Protein AF-A0A967CM16-F1 (afdb_monomer)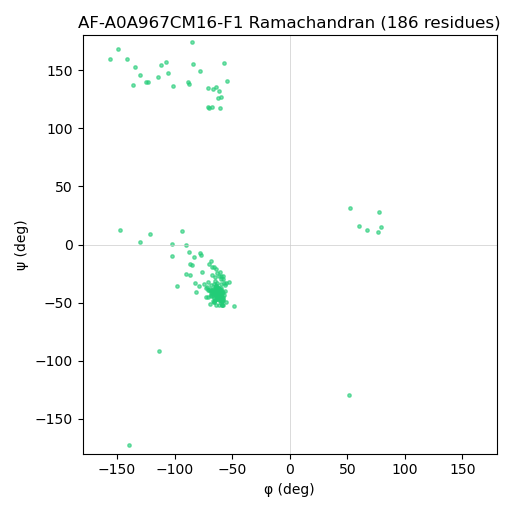

pLDDT: mean 92.47, std 8.54, range [48.47, 98.31]

Radius of gyration: 24.83 Å; Cα contacts (8 Å, |Δi|>4): 169; chains: 1; bounding box: 59×32×73 Å

Sequence (188 aa):
MTKLWDKGIELNHLILNYTSAEDSQLDKRLIPYDLKGSDAHAKMLHSQGYLNDDEIDQIVKALNELEVSFQEGHWNISADEEDCHSAIENALTRKLDQLGGKIHLGRSRNDQLLCALRLYLLDVCNQISQAIDDLIKSLDQINSNFGQIAIPGYTHLQQAMPSSVQLWAQGFISELDQNKHRVAQLRE

Secondary structure (DSSP, 8-state):
---TT--SPPPPHHHHHHHHTTHHHHGGGTHHHHHHHHHHHHHHHHHTTSS-HHHHHHHHHHHHHHHHHHHTTS----TTSSSHHHHHHHHHHHHHTHHHHGGGTT--HHHHHHHHHHHHHHHHHHHHHHHHHHHHHHHHHHHHHHTT-EEEEEETTEEEEEEEHHHHHHHHHHHHHHHHHHHHHTT-

Solvent-accessible surface area (backbone atoms only — not comparable to full-atom values): 10550 Å² total; per-residue (Å²): 128,80,57,99,80,60,84,84,68,92,73,59,66,6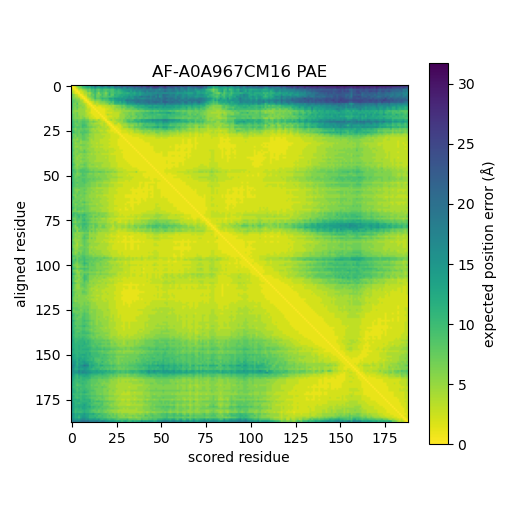9,57,48,50,73,74,44,65,58,36,30,69,62,30,57,76,36,40,72,32,40,51,53,51,46,48,55,50,43,55,49,38,35,76,72,66,77,32,56,75,69,55,41,54,52,51,48,51,51,51,54,54,49,50,53,32,39,77,73,63,78,42,76,68,46,89,86,35,68,38,4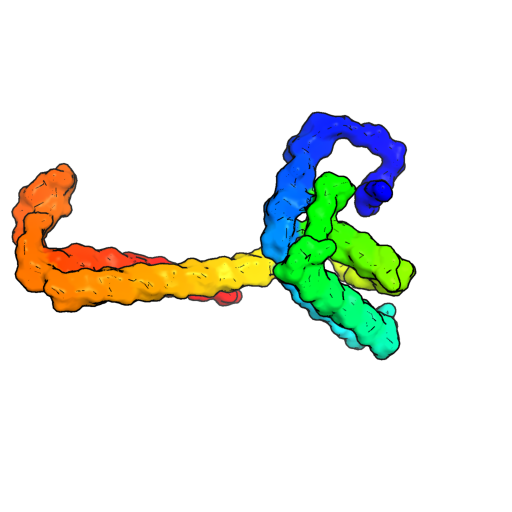4,67,58,36,52,43,49,56,36,24,77,72,49,46,76,64,24,56,55,70,53,65,99,58,54,71,69,60,49,51,53,51,14,51,49,54,45,49,50,51,51,42,50,54,51,44,51,52,48,52,56,50,40,54,51,39,51,49,50,28,73,77,42,25,88,45,74,38,79,29,70,54,97,89,36,82,70,48,86,41,28,42,31,60,56,37,51,53,53,40,57,53,48,53,53,49,43,55,53,47,56,60,75,66,113

Structure (mmCIF, N/CA/C/O backbone):
data_AF-A0A967CM16-F1
#
_entry.id   AF-A0A967CM16-F1
#
loop_
_atom_site.group_PDB
_atom_site.id
_atom_site.type_symbol
_atom_site.label_atom_id
_atom_site.label_alt_id
_atom_site.label_comp_id
_atom_site.label_asym_id
_atom_site.label_entity_id
_atom_site.label_seq_id
_atom_site.pdbx_PDB_ins_code
_atom_site.Cartn_x
_atom_site.Cartn_y
_atom_site.Cartn_z
_atom_site.occupancy
_atom_site.B_iso_or_equiv
_atom_site.auth_seq_id
_atom_site.auth_comp_id
_atom_site.auth_asym_id
_atom_site.auth_atom_id
_atom_site.pdbx_PDB_model_num
ATOM 1 N N . MET A 1 1 ? 1.995 8.767 26.274 1.00 48.47 1 MET A N 1
ATOM 2 C CA . MET A 1 1 ? 1.030 7.690 26.584 1.00 48.47 1 MET A CA 1
ATOM 3 C C . MET A 1 1 ? 1.760 6.373 26.430 1.00 48.47 1 MET A C 1
ATOM 5 O O . MET A 1 1 ? 2.661 6.300 25.607 1.00 48.47 1 MET A O 1
ATOM 9 N N . THR A 1 2 ? 1.441 5.401 27.273 1.00 54.75 2 THR A N 1
ATOM 10 C CA . THR A 1 2 ? 2.073 4.078 27.327 1.00 54.75 2 THR A CA 1
ATOM 11 C C . THR A 1 2 ? 1.805 3.309 26.031 1.00 54.75 2 THR A C 1
ATOM 13 O O . THR A 1 2 ? 0.676 3.319 25.542 1.00 54.75 2 THR A O 1
ATOM 16 N N . LYS A 1 3 ? 2.835 2.663 25.465 1.00 65.00 3 LYS A N 1
ATOM 17 C CA . LYS A 1 3 ? 2.673 1.732 24.333 1.00 65.00 3 LYS A CA 1
ATOM 18 C C . LYS A 1 3 ? 1.697 0.615 24.722 1.00 65.00 3 LYS A C 1
ATOM 20 O O . LYS A 1 3 ? 1.558 0.316 25.908 1.00 65.00 3 LYS A O 1
ATOM 25 N N . LEU A 1 4 ? 1.043 -0.025 23.751 1.00 61.22 4 LEU A N 1
ATOM 26 C CA . LEU A 1 4 ? -0.039 -0.993 24.012 1.00 61.22 4 LEU A CA 1
ATOM 27 C C . LEU A 1 4 ? 0.408 -2.179 24.895 1.00 61.22 4 LEU A C 1
ATOM 29 O O . LEU A 1 4 ? -0.388 -2.761 25.628 1.00 61.22 4 LEU A O 1
ATOM 33 N N . TRP A 1 5 ? 1.699 -2.515 24.851 1.00 65.69 5 TRP A N 1
ATOM 34 C CA . TRP A 1 5 ? 2.342 -3.572 25.637 1.00 65.69 5 TRP A CA 1
ATOM 35 C C . TRP A 1 5 ? 3.148 -3.065 26.837 1.00 65.69 5 TRP A C 1
ATOM 37 O O . TRP A 1 5 ? 3.764 -3.877 27.534 1.00 65.69 5 TRP A O 1
ATOM 47 N N . ASP A 1 6 ? 3.197 -1.754 27.074 1.00 68.69 6 ASP A N 1
ATOM 48 C CA . ASP A 1 6 ? 4.019 -1.185 28.134 1.00 68.69 6 ASP A CA 1
ATOM 49 C C . ASP A 1 6 ? 3.482 -1.603 29.509 1.00 68.69 6 ASP A C 1
ATOM 51 O O . ASP A 1 6 ? 2.353 -1.299 29.898 1.00 68.69 6 ASP A O 1
ATOM 55 N N . LYS A 1 7 ? 4.320 -2.330 30.252 1.00 73.62 7 LYS A N 1
ATOM 56 C CA . LYS A 1 7 ? 4.023 -2.837 31.597 1.00 73.62 7 LYS A CA 1
ATOM 57 C C . LYS A 1 7 ? 4.519 -1.901 32.705 1.00 73.62 7 LYS A C 1
ATOM 59 O O . LYS A 1 7 ? 4.552 -2.313 33.862 1.00 73.62 7 LYS A O 1
ATOM 64 N N . GLY A 1 8 ? 4.922 -0.673 32.369 1.00 74.69 8 GLY A N 1
ATOM 65 C CA . GLY A 1 8 ? 5.442 0.315 33.316 1.00 74.69 8 GLY A CA 1
ATOM 66 C C . GLY A 1 8 ? 6.892 0.060 33.728 1.00 74.69 8 GLY A C 1
ATOM 67 O O . GLY A 1 8 ? 7.280 0.395 34.845 1.00 74.69 8 GLY A O 1
ATOM 68 N N . ILE A 1 9 ? 7.682 -0.571 32.855 1.00 78.75 9 ILE A N 1
ATOM 69 C CA . ILE A 1 9 ? 9.104 -0.859 33.087 1.00 78.75 9 ILE A CA 1
ATOM 70 C C . ILE A 1 9 ? 9.927 0.167 32.310 1.00 78.75 9 ILE A C 1
ATOM 72 O O . ILE A 1 9 ? 9.624 0.448 31.154 1.00 78.75 9 ILE A O 1
ATOM 76 N N . GLU A 1 10 ? 10.982 0.711 32.921 1.00 76.69 10 GLU A N 1
ATOM 77 C CA . GLU A 1 10 ? 11.900 1.618 32.228 1.00 76.69 10 GLU A CA 1
ATOM 78 C C . GLU A 1 10 ? 12.561 0.899 31.041 1.00 76.69 10 GLU A C 1
ATOM 80 O O . GLU A 1 10 ? 13.253 -0.112 31.198 1.00 76.69 10 GLU A O 1
ATOM 85 N N . LEU A 1 11 ? 12.302 1.398 29.831 1.00 75.38 11 LEU A N 1
ATOM 86 C CA . LEU A 1 11 ? 12.769 0.787 28.593 1.00 75.38 11 LEU A CA 1
ATOM 87 C C . LEU A 1 11 ? 14.166 1.284 28.233 1.00 75.38 11 LEU A C 1
ATOM 89 O O . LEU A 1 11 ? 14.469 2.473 28.293 1.00 75.38 11 LEU A O 1
ATOM 93 N N . ASN A 1 12 ? 15.019 0.365 27.785 1.00 85.19 12 ASN A N 1
ATOM 94 C CA . ASN A 1 12 ? 16.345 0.727 27.310 1.00 85.19 12 ASN A CA 1
ATOM 95 C C . ASN A 1 12 ? 16.243 1.471 25.967 1.00 85.19 12 ASN A C 1
ATOM 97 O O . ASN A 1 12 ? 15.813 0.900 24.963 1.00 85.19 12 ASN A O 1
ATOM 101 N N . HIS A 1 13 ? 16.699 2.723 25.943 1.00 82.69 13 HIS A N 1
ATOM 102 C CA . HIS A 1 13 ? 16.671 3.575 24.753 1.00 82.69 13 HIS A CA 1
ATOM 103 C C . HIS A 1 13 ? 17.408 2.989 23.540 1.00 82.69 13 HIS A C 1
ATOM 105 O O . HIS A 1 13 ? 16.965 3.195 22.416 1.00 82.69 13 HIS A O 1
ATOM 111 N N . LEU A 1 14 ? 18.498 2.235 23.733 1.00 86.19 14 LEU A N 1
ATOM 112 C CA . LEU A 1 14 ? 19.202 1.588 22.618 1.00 86.19 14 LEU A CA 1
ATOM 113 C C . LEU A 1 14 ? 18.356 0.482 21.988 1.00 86.19 14 LEU A C 1
ATOM 115 O O . LEU A 1 14 ? 18.348 0.345 20.769 1.00 86.19 14 LEU A O 1
ATOM 119 N N . ILE A 1 15 ? 17.634 -0.282 22.811 1.00 84.75 15 ILE A N 1
ATOM 120 C CA . ILE A 1 15 ? 16.735 -1.331 22.322 1.00 84.75 15 ILE A CA 1
ATOM 121 C C . ILE A 1 15 ? 15.576 -0.688 21.567 1.00 84.75 15 ILE A C 1
ATOM 123 O O . ILE A 1 15 ? 15.335 -1.067 20.432 1.00 84.75 15 ILE A O 1
ATOM 127 N N . LEU A 1 16 ? 14.930 0.329 22.144 1.00 79.19 16 LEU A N 1
ATOM 128 C CA . LEU A 1 16 ? 13.844 1.060 21.484 1.00 79.19 16 LEU A CA 1
ATOM 129 C C . LEU A 1 16 ? 14.271 1.663 20.144 1.00 79.19 16 LEU A C 1
ATOM 131 O O . LEU A 1 16 ? 13.549 1.541 19.157 1.00 79.19 16 LEU A O 1
ATOM 135 N N . ASN A 1 17 ? 15.458 2.269 20.097 1.00 81.62 17 ASN A N 1
ATOM 136 C CA . ASN A 1 17 ? 15.984 2.817 18.854 1.00 81.62 17 ASN A CA 1
ATOM 137 C C . ASN A 1 17 ? 16.250 1.720 17.817 1.00 81.62 17 ASN A C 1
ATOM 139 O O . ASN A 1 17 ? 16.001 1.922 16.636 1.00 81.62 17 ASN A O 1
ATOM 143 N N . TYR A 1 18 ? 16.741 0.556 18.239 1.00 83.31 18 TYR A N 1
ATOM 144 C CA . TYR A 1 18 ? 16.970 -0.559 17.326 1.00 83.31 18 TYR A CA 1
ATOM 145 C C . TYR A 1 18 ? 15.664 -1.185 16.821 1.00 83.31 18 TYR A C 1
ATOM 147 O O . TYR A 1 18 ? 15.585 -1.570 15.660 1.00 83.31 18 TYR A O 1
ATOM 155 N N . THR A 1 19 ? 14.654 -1.309 17.684 1.00 81.31 19 THR A N 1
ATOM 156 C CA . THR A 1 19 ? 13.434 -2.056 17.365 1.00 81.31 19 THR A CA 1
ATOM 157 C C . THR A 1 19 ? 12.342 -1.225 16.719 1.00 81.31 19 THR A C 1
ATOM 159 O O . THR A 1 19 ? 11.497 -1.832 16.084 1.00 81.31 19 THR A O 1
ATOM 162 N N . SER A 1 20 ? 12.303 0.099 16.934 1.00 76.00 20 SER A N 1
ATOM 163 C CA . SER A 1 20 ? 11.160 0.918 16.503 1.00 76.00 20 SER A CA 1
ATOM 164 C C . SER A 1 20 ? 11.486 2.355 16.075 1.00 76.00 20 SER A C 1
ATOM 166 O O . SER A 1 20 ? 10.580 3.180 15.991 1.00 76.00 20 SER A O 1
ATOM 168 N N . ALA A 1 21 ? 12.758 2.726 15.867 1.00 74.69 21 ALA A N 1
ATOM 169 C CA . ALA A 1 21 ? 13.091 4.118 15.514 1.00 74.69 21 ALA A CA 1
ATOM 170 C C . ALA A 1 21 ? 12.551 4.545 14.143 1.00 74.69 21 ALA A C 1
ATOM 172 O O . ALA A 1 21 ? 12.215 5.713 13.954 1.00 74.69 21 ALA A O 1
ATOM 173 N N . GLU A 1 22 ? 12.499 3.618 13.185 1.00 81.38 22 GLU A N 1
ATOM 174 C CA . GLU A 1 22 ? 12.106 3.910 11.802 1.00 81.38 22 GLU A CA 1
ATOM 175 C C . GLU A 1 22 ? 10.668 3.484 11.484 1.00 81.38 22 GLU A C 1
ATOM 177 O O . GLU A 1 22 ? 10.139 3.886 10.447 1.00 81.38 22 GLU A O 1
ATOM 182 N N . ASP A 1 23 ? 10.014 2.742 12.382 1.00 80.69 23 ASP A N 1
ATOM 183 C CA . ASP A 1 23 ? 8.678 2.169 12.175 1.00 80.69 23 ASP A CA 1
ATOM 184 C C . ASP A 1 23 ? 7.675 3.255 11.801 1.00 80.69 23 ASP A C 1
ATOM 186 O O . ASP A 1 23 ? 7.044 3.174 10.754 1.00 80.69 23 ASP A O 1
ATOM 190 N N . SER A 1 24 ? 7.627 4.354 12.559 1.00 76.00 24 SER A N 1
ATOM 191 C CA . SER A 1 24 ? 6.738 5.486 12.258 1.00 76.00 24 SER A CA 1
ATOM 192 C C . SER A 1 24 ? 6.913 6.052 10.838 1.00 76.00 24 SER A C 1
ATOM 194 O O . SER A 1 24 ? 5.946 6.485 10.209 1.00 76.00 24 SER A O 1
ATOM 196 N N . GLN A 1 25 ? 8.128 6.031 10.283 1.00 82.31 25 GLN A N 1
ATOM 197 C CA . GLN A 1 25 ? 8.384 6.517 8.926 1.00 82.31 25 GLN A CA 1
ATOM 198 C C . GLN A 1 25 ? 8.022 5.480 7.862 1.00 82.31 25 GLN A C 1
ATOM 200 O O . GLN A 1 25 ? 7.463 5.835 6.818 1.00 82.31 25 GLN A O 1
ATOM 205 N N . LEU A 1 26 ? 8.346 4.211 8.107 1.00 85.44 26 LEU A N 1
ATOM 206 C CA . LEU A 1 26 ? 8.103 3.114 7.174 1.00 85.44 26 LEU A CA 1
ATOM 207 C C . LEU A 1 26 ? 6.609 2.765 7.107 1.00 85.44 26 LEU A C 1
ATOM 209 O O . LEU A 1 26 ? 6.037 2.690 6.014 1.00 85.44 26 LEU A O 1
ATOM 213 N N . ASP A 1 27 ? 5.959 2.674 8.263 1.00 89.62 27 ASP A N 1
ATOM 214 C CA . ASP A 1 27 ? 4.550 2.320 8.430 1.00 89.62 27 ASP A CA 1
ATOM 215 C C . ASP A 1 27 ? 3.598 3.400 7.933 1.00 89.62 27 ASP A C 1
ATOM 217 O O . ASP A 1 27 ? 2.434 3.119 7.644 1.00 89.62 27 ASP A O 1
ATOM 221 N N . LYS A 1 28 ? 4.082 4.631 7.732 1.00 91.56 28 LYS A N 1
ATOM 222 C CA . LYS A 1 28 ? 3.290 5.681 7.083 1.00 91.56 28 LYS A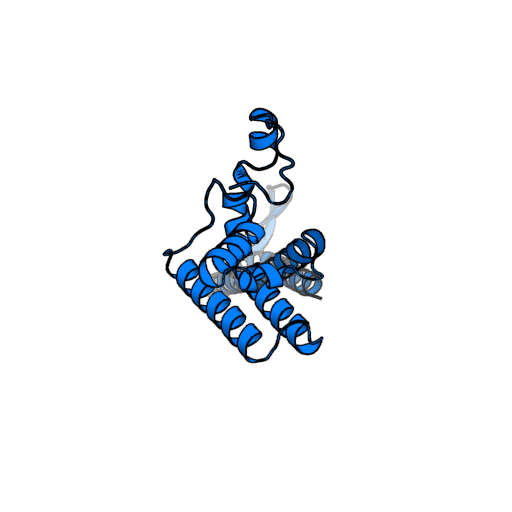 CA 1
ATOM 223 C C . LYS A 1 28 ? 2.717 5.213 5.739 1.00 91.56 28 LYS A C 1
ATOM 225 O O . LYS A 1 28 ? 1.617 5.611 5.363 1.00 91.56 28 LYS A O 1
ATOM 230 N N . ARG A 1 29 ? 3.437 4.341 5.022 1.00 92.81 29 ARG A N 1
ATOM 231 C CA . ARG A 1 29 ? 2.979 3.747 3.753 1.00 92.81 29 ARG A CA 1
ATOM 232 C C . ARG A 1 29 ? 1.793 2.802 3.932 1.00 92.81 29 ARG A C 1
ATOM 234 O O . ARG A 1 29 ? 1.030 2.625 2.990 1.00 92.81 29 ARG A O 1
ATOM 241 N N . LEU A 1 30 ? 1.647 2.201 5.112 1.00 96.00 30 LEU A N 1
ATOM 242 C CA . LEU A 1 30 ? 0.605 1.227 5.426 1.00 96.00 30 LEU A CA 1
ATOM 243 C C . LEU A 1 30 ? -0.697 1.875 5.910 1.00 96.00 30 LEU A C 1
ATOM 245 O O . LEU A 1 30 ? -1.737 1.228 5.831 1.00 96.00 30 LEU A O 1
ATOM 249 N N . ILE A 1 31 ? -0.674 3.145 6.329 1.00 96.31 31 ILE A N 1
ATOM 250 C CA . ILE A 1 31 ? -1.844 3.862 6.866 1.00 96.31 31 ILE A CA 1
ATOM 251 C C . ILE A 1 31 ? -3.102 3.725 5.985 1.00 96.31 31 ILE A C 1
ATOM 253 O O . ILE A 1 31 ? -4.122 3.287 6.517 1.00 96.31 31 ILE A O 1
ATOM 257 N N . PRO A 1 32 ? -3.085 4.019 4.665 1.00 96.62 32 PRO A N 1
ATOM 258 C CA . PRO A 1 32 ? -4.296 3.899 3.841 1.00 96.62 32 PRO A CA 1
ATOM 259 C C . PRO A 1 32 ? -4.865 2.474 3.823 1.00 96.62 32 PRO A C 1
ATOM 261 O O . PRO A 1 32 ? -6.075 2.255 3.783 1.00 96.62 32 PRO A O 1
ATOM 264 N N . TYR A 1 33 ? -3.978 1.484 3.881 1.00 97.88 33 TYR A N 1
ATOM 265 C CA . TYR A 1 33 ? -4.334 0.074 3.822 1.00 97.88 33 TYR A CA 1
ATOM 266 C C . TYR A 1 33 ? -4.853 -0.439 5.162 1.00 97.88 33 TYR A C 1
ATOM 268 O O . TYR A 1 33 ? -5.785 -1.242 5.182 1.00 97.88 33 TYR A O 1
ATOM 276 N N . ASP A 1 34 ? -4.305 0.049 6.274 1.00 97.44 34 ASP A N 1
ATOM 277 C CA . ASP A 1 34 ? -4.810 -0.287 7.599 1.00 97.44 34 ASP A CA 1
ATOM 278 C C . ASP A 1 34 ? -6.129 0.420 7.924 1.00 97.44 34 ASP A C 1
ATOM 280 O O . ASP A 1 34 ? -7.004 -0.190 8.536 1.00 97.44 34 ASP A O 1
ATOM 284 N N . LEU A 1 35 ? -6.337 1.654 7.448 1.00 97.62 35 LEU A N 1
ATOM 285 C CA . LEU A 1 35 ? -7.641 2.327 7.506 1.00 97.62 35 LEU A CA 1
ATOM 286 C C . LEU A 1 35 ? -8.702 1.512 6.760 1.00 97.62 35 LEU A C 1
ATOM 288 O O . LEU A 1 35 ? -9.746 1.190 7.326 1.00 97.62 35 LEU A O 1
ATOM 292 N N . LYS A 1 36 ? -8.391 1.076 5.533 1.00 97.88 36 LYS A N 1
ATOM 293 C CA . LYS A 1 36 ? -9.269 0.206 4.737 1.00 97.88 36 LYS A CA 1
ATOM 294 C C . LYS A 1 36 ? -9.542 -1.138 5.419 1.00 97.88 36 LYS A C 1
ATOM 296 O O . LYS A 1 36 ? -10.678 -1.608 5.431 1.00 97.88 36 LYS A O 1
ATOM 301 N N . GLY A 1 37 ? -8.512 -1.764 5.989 1.00 97.56 37 GLY A N 1
ATOM 302 C CA . GLY A 1 37 ? -8.657 -3.003 6.754 1.00 97.56 37 GLY A CA 1
ATOM 303 C C . GLY A 1 37 ? -9.505 -2.816 8.015 1.00 97.56 37 GLY A C 1
ATOM 304 O O . GLY A 1 37 ? -10.312 -3.680 8.352 1.00 97.56 37 GLY A O 1
ATOM 305 N N . SER A 1 38 ? -9.368 -1.672 8.683 1.00 97.75 38 SER A N 1
ATOM 306 C CA . SER A 1 38 ? -10.113 -1.332 9.896 1.00 97.75 38 SER A CA 1
ATOM 307 C C . SER A 1 38 ? -11.580 -1.013 9.613 1.00 97.75 38 SER A C 1
ATOM 309 O O . SER A 1 38 ? -12.434 -1.461 10.369 1.00 97.75 38 SER A O 1
ATOM 311 N N . ASP A 1 39 ? -11.899 -0.344 8.502 1.00 97.94 39 ASP A N 1
ATOM 312 C CA . ASP A 1 39 ? -13.286 -0.160 8.042 1.00 97.94 39 ASP A CA 1
ATOM 313 C C . ASP A 1 39 ? -13.975 -1.513 7.794 1.00 97.94 39 ASP A C 1
ATOM 315 O O . ASP A 1 39 ? -15.079 -1.763 8.287 1.00 97.94 39 ASP A O 1
ATOM 319 N N . ALA A 1 40 ? -13.294 -2.434 7.104 1.00 97.88 40 ALA A N 1
ATOM 320 C CA . ALA A 1 40 ? -13.807 -3.784 6.883 1.00 97.88 40 ALA A CA 1
ATOM 321 C C . ALA A 1 40 ? -13.987 -4.563 8.200 1.00 97.88 40 ALA A C 1
ATOM 323 O O . ALA A 1 40 ? -15.000 -5.244 8.383 1.00 97.88 40 ALA A O 1
ATOM 324 N N . HIS A 1 41 ? -13.039 -4.439 9.135 1.00 98.00 41 HIS A N 1
ATOM 325 C CA . HIS A 1 41 ? -13.128 -5.065 10.457 1.00 98.00 41 HIS A CA 1
ATOM 326 C C . HIS A 1 41 ? -14.292 -4.508 11.282 1.00 98.00 41 HIS A C 1
ATOM 328 O O . HIS A 1 41 ? -15.045 -5.282 11.866 1.00 98.00 41 HIS A O 1
ATOM 334 N N . ALA A 1 42 ? -14.504 -3.190 11.279 1.00 97.81 42 ALA A N 1
ATOM 335 C CA . ALA A 1 42 ? -15.634 -2.559 11.957 1.00 97.81 42 ALA A CA 1
ATOM 336 C C . ALA A 1 42 ? -16.971 -3.105 11.432 1.00 97.81 42 ALA A C 1
ATOM 338 O O . ALA A 1 42 ? -17.832 -3.517 12.210 1.00 97.81 42 ALA A O 1
ATOM 339 N N . LYS A 1 43 ? -17.121 -3.192 10.105 1.00 98.12 43 LYS A N 1
ATOM 340 C CA . LYS A 1 43 ? -18.317 -3.764 9.463 1.00 98.12 43 LYS A CA 1
ATOM 341 C C . LYS A 1 43 ? -18.526 -5.230 9.841 1.00 98.12 43 LYS A C 1
ATOM 343 O O . LYS A 1 43 ? -19.657 -5.656 10.068 1.00 98.12 43 LYS A O 1
ATOM 348 N N . MET A 1 44 ? -17.445 -6.001 9.957 1.00 97.94 44 MET A N 1
ATOM 349 C CA . MET A 1 44 ? -17.512 -7.372 10.462 1.00 97.94 44 MET A CA 1
ATOM 350 C C . MET A 1 44 ? -17.990 -7.405 11.922 1.00 97.94 44 MET A C 1
ATOM 352 O O . MET A 1 44 ? -18.921 -8.152 12.219 1.00 97.94 44 MET A O 1
ATOM 356 N N . LEU A 1 45 ? -17.446 -6.568 12.812 1.00 98.06 45 LEU A N 1
ATOM 357 C CA . LEU A 1 45 ? -17.874 -6.496 14.216 1.00 98.06 45 LEU A CA 1
ATOM 358 C C . LEU A 1 45 ? -19.363 -6.158 14.358 1.00 98.06 45 LEU A C 1
ATOM 360 O O . LEU A 1 45 ? -20.052 -6.779 15.168 1.00 98.06 45 LEU A O 1
ATOM 364 N N . HIS A 1 46 ? -19.870 -5.230 13.543 1.00 98.19 46 HIS A N 1
ATOM 365 C CA . HIS A 1 46 ? -21.303 -4.934 13.446 1.00 98.19 46 HIS A CA 1
ATOM 366 C C . HIS A 1 46 ? -22.112 -6.159 13.012 1.00 98.19 46 HIS A C 1
ATOM 368 O O . HIS A 1 46 ? -23.052 -6.548 13.701 1.00 98.19 46 HIS A O 1
ATOM 374 N N . SER A 1 47 ? -21.685 -6.854 11.950 1.00 97.88 47 SER A N 1
ATOM 375 C CA . SER A 1 47 ? -22.364 -8.070 11.470 1.00 97.88 47 SER A CA 1
ATOM 376 C C . SER A 1 47 ? -22.429 -9.196 12.513 1.00 97.88 47 SER A C 1
ATOM 378 O O . SER A 1 47 ? -23.340 -10.021 12.475 1.00 97.88 47 SER A O 1
ATOM 380 N N . GLN A 1 48 ? -21.467 -9.235 13.441 1.00 97.62 48 GLN A N 1
ATOM 381 C CA . GLN A 1 48 ? -21.406 -10.200 14.542 1.00 97.62 48 GLN A CA 1
ATOM 382 C C . GLN A 1 48 ? -22.120 -9.711 15.817 1.00 97.62 48 GLN A C 1
ATOM 384 O O . GLN A 1 48 ? -22.152 -10.431 16.813 1.00 97.62 48 GLN A O 1
ATOM 389 N N . GLY A 1 49 ? -22.699 -8.506 15.806 1.00 97.12 49 GLY A N 1
ATOM 390 C CA . GLY A 1 49 ? -23.437 -7.932 16.934 1.00 97.12 49 GLY A CA 1
ATOM 391 C C . GLY A 1 49 ? -22.565 -7.326 18.039 1.00 97.12 49 GLY A C 1
ATOM 392 O O . GLY A 1 49 ? -23.066 -7.072 19.132 1.00 97.12 49 GLY A O 1
ATOM 393 N N . TYR A 1 50 ? -21.273 -7.089 17.785 1.00 97.50 50 TYR A N 1
ATOM 394 C CA . TYR A 1 50 ? -20.372 -6.419 18.735 1.00 97.50 50 TYR A CA 1
ATOM 395 C C . TYR A 1 50 ? -20.430 -4.887 18.660 1.00 97.50 50 TYR A C 1
ATOM 397 O O . TYR A 1 50 ? -20.001 -4.212 19.601 1.00 97.50 50 TYR A O 1
ATOM 405 N N . LEU A 1 51 ? -20.962 -4.352 17.559 1.00 97.50 51 LEU A N 1
ATOM 406 C CA . LEU A 1 51 ? -21.284 -2.939 17.367 1.00 97.50 51 LEU A CA 1
ATOM 407 C C . LEU A 1 51 ? -22.754 -2.822 16.967 1.00 97.50 51 LEU A C 1
ATOM 409 O O . LEU A 1 51 ? -23.237 -3.631 16.175 1.00 97.50 51 LEU A O 1
ATOM 413 N N . ASN A 1 52 ? -23.456 -1.825 17.498 1.00 97.75 52 ASN A N 1
ATOM 414 C CA . ASN A 1 52 ? -24.793 -1.466 17.014 1.00 97.75 52 ASN A CA 1
ATOM 415 C C . ASN A 1 52 ? -24.726 -0.512 15.801 1.00 97.75 52 ASN A C 1
ATOM 417 O O . ASN A 1 52 ? -23.641 -0.077 15.419 1.00 97.75 52 ASN A O 1
ATOM 421 N N . ASP A 1 53 ? -25.879 -0.205 15.198 1.00 97.94 53 ASP A N 1
ATOM 422 C CA . ASP A 1 53 ? -25.979 0.628 13.985 1.00 97.94 53 ASP A CA 1
ATOM 423 C C . ASP A 1 53 ? -25.379 2.036 14.163 1.00 97.94 53 ASP A C 1
ATOM 425 O O . ASP A 1 53 ? -24.651 2.521 13.302 1.00 97.94 53 ASP A O 1
ATOM 429 N N . ASP A 1 54 ? -25.618 2.676 15.308 1.00 97.56 54 ASP A N 1
ATOM 430 C CA . ASP A 1 54 ? -25.075 4.008 15.601 1.00 97.56 54 ASP A CA 1
ATOM 431 C C . ASP A 1 54 ? -23.555 3.955 15.843 1.00 97.56 54 ASP A C 1
ATOM 433 O O . ASP A 1 54 ? -22.797 4.797 15.362 1.00 97.56 54 ASP A O 1
ATOM 437 N N . GLU A 1 55 ? -23.082 2.914 16.531 1.00 97.75 55 GLU A N 1
ATOM 438 C CA . GLU A 1 55 ? -21.660 2.701 16.805 1.00 97.75 55 GLU A CA 1
ATOM 439 C C . GLU A 1 55 ? -20.839 2.479 15.528 1.00 97.75 55 GLU A C 1
ATOM 441 O O . GLU A 1 55 ? -19.751 3.050 15.391 1.00 97.75 55 GLU A O 1
ATOM 446 N N . ILE A 1 56 ? -21.337 1.670 14.585 1.00 97.81 56 ILE A N 1
ATOM 447 C CA . ILE A 1 56 ? -20.636 1.438 13.316 1.00 97.81 56 ILE A CA 1
ATOM 448 C C . ILE A 1 56 ? -20.602 2.703 12.456 1.00 97.81 56 ILE A C 1
ATOM 450 O O . ILE A 1 56 ? -19.547 3.025 11.908 1.00 97.81 56 ILE A O 1
ATOM 454 N N . ASP A 1 57 ? -21.703 3.454 12.392 1.00 97.81 57 ASP A N 1
ATOM 455 C CA . ASP A 1 57 ? -21.776 4.698 11.625 1.00 97.81 57 ASP A CA 1
ATOM 456 C C . ASP A 1 57 ? -20.771 5.732 12.149 1.00 97.81 57 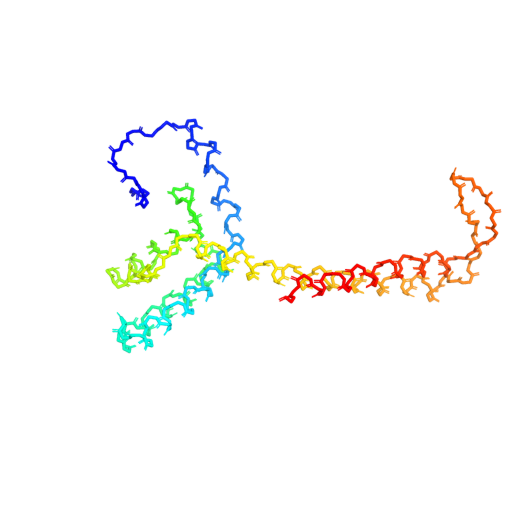ASP A C 1
ATOM 458 O O . ASP A 1 57 ? -20.053 6.366 11.367 1.00 97.81 57 ASP A O 1
ATOM 462 N N . GLN A 1 58 ? -20.649 5.860 13.474 1.00 98.25 58 GLN A N 1
ATOM 463 C CA . GLN A 1 58 ? -19.659 6.734 14.104 1.00 98.25 58 GLN A CA 1
ATOM 464 C C . GLN A 1 58 ? -18.216 6.310 13.793 1.00 98.25 58 GLN A C 1
ATOM 466 O O . GLN A 1 58 ? -17.391 7.159 13.441 1.00 98.25 58 GLN A O 1
ATOM 471 N N . ILE A 1 59 ? -17.903 5.012 13.885 1.00 97.81 59 ILE A N 1
ATOM 472 C CA . ILE A 1 59 ? -16.556 4.487 13.611 1.00 97.81 59 ILE A CA 1
ATOM 473 C C . ILE A 1 59 ? -16.180 4.670 12.138 1.00 97.81 59 ILE A C 1
ATOM 475 O O . ILE A 1 59 ? -15.108 5.198 11.845 1.00 97.81 59 ILE A O 1
ATOM 479 N N . VAL A 1 60 ? -17.053 4.275 11.207 1.00 97.69 60 VAL A N 1
ATOM 480 C CA . VAL A 1 60 ? -16.798 4.391 9.761 1.00 97.69 60 VAL A CA 1
ATOM 481 C C . VAL A 1 60 ? -16.625 5.854 9.366 1.00 97.69 60 VAL A C 1
ATOM 483 O O . VAL A 1 60 ? -15.701 6.199 8.628 1.00 97.69 60 VAL A O 1
ATOM 486 N N . LYS A 1 61 ? -17.460 6.749 9.906 1.00 98.12 61 LYS A N 1
ATOM 487 C CA . LYS A 1 61 ? -17.307 8.189 9.690 1.00 98.12 61 LYS A CA 1
ATOM 488 C C . LYS A 1 61 ? -15.962 8.700 10.209 1.00 98.12 61 LYS A C 1
ATOM 490 O O . LYS A 1 61 ? -15.276 9.425 9.492 1.00 98.12 61 LYS A O 1
ATOM 495 N N . ALA A 1 62 ? -15.565 8.311 11.420 1.00 98.06 62 ALA A N 1
ATOM 496 C CA . ALA A 1 62 ? -14.290 8.724 11.997 1.00 98.06 62 ALA A CA 1
ATOM 497 C C . ALA A 1 62 ? -13.084 8.208 11.194 1.00 98.06 62 ALA A C 1
ATOM 499 O O . ALA A 1 62 ? -12.135 8.966 11.001 1.00 98.06 62 ALA A O 1
ATOM 500 N N . LEU A 1 63 ? -13.136 6.967 10.697 1.00 98.00 63 LEU A N 1
ATOM 501 C CA . LEU A 1 63 ? -12.117 6.384 9.818 1.00 98.00 63 LEU A CA 1
ATOM 502 C C . LEU A 1 63 ? -11.997 7.151 8.496 1.00 98.00 63 LEU A C 1
ATOM 504 O O . LEU A 1 63 ? -10.889 7.508 8.107 1.00 98.00 63 LEU A O 1
ATOM 508 N N . ASN A 1 64 ? -13.120 7.472 7.847 1.00 97.56 64 ASN A N 1
ATOM 509 C CA . ASN A 1 64 ? -13.125 8.253 6.605 1.00 97.56 64 ASN A CA 1
ATOM 510 C C . ASN A 1 64 ? -12.575 9.671 6.818 1.00 97.56 64 ASN A C 1
ATOM 512 O O . ASN A 1 64 ? -11.780 10.166 6.024 1.00 97.56 64 ASN A O 1
ATOM 516 N N . GLU A 1 65 ? -12.970 10.335 7.906 1.00 97.75 65 GLU A N 1
ATOM 517 C CA . GLU A 1 65 ? -12.444 11.659 8.256 1.00 97.75 65 GLU A CA 1
ATOM 518 C C . GLU A 1 65 ? -10.936 11.609 8.552 1.00 97.75 65 GLU A C 1
ATOM 520 O O . GLU A 1 65 ? -10.206 12.540 8.208 1.00 97.75 65 GLU A O 1
ATOM 525 N N . LEU A 1 66 ? -10.457 10.520 9.160 1.00 97.31 66 LEU A N 1
ATOM 526 C CA . LEU A 1 66 ? -9.035 10.295 9.403 1.00 97.31 66 LEU A CA 1
ATOM 527 C C . LEU A 1 66 ? -8.266 10.049 8.098 1.00 97.31 66 LEU A C 1
ATOM 529 O O . LEU A 1 66 ? -7.177 10.594 7.932 1.00 97.31 66 LEU A O 1
ATOM 533 N N . GLU A 1 67 ? -8.840 9.294 7.159 1.00 96.88 67 GLU A N 1
ATOM 534 C CA . GLU A 1 67 ? -8.265 9.072 5.831 1.00 96.88 67 GLU A CA 1
ATOM 535 C C . GLU A 1 67 ? -8.119 10.383 5.050 1.00 96.88 67 GLU A C 1
ATOM 537 O O . GLU A 1 67 ? -7.038 10.673 4.540 1.00 96.88 67 GLU A O 1
ATOM 542 N N . VAL A 1 68 ? -9.167 11.212 5.011 1.00 97.38 68 VAL A N 1
ATOM 543 C CA . VAL A 1 68 ? -9.116 12.534 4.363 1.00 97.38 68 VAL A CA 1
ATOM 544 C C . VAL A 1 68 ? -8.052 13.413 5.020 1.00 97.38 68 VAL A C 1
ATOM 546 O O . VAL A 1 68 ? -7.200 13.973 4.335 1.00 97.38 68 VAL A O 1
ATOM 549 N N . SER A 1 69 ? -8.036 13.472 6.354 1.00 97.06 69 SER A N 1
ATOM 550 C CA . SER A 1 69 ? -7.037 14.239 7.106 1.00 97.06 69 SER A CA 1
ATOM 551 C C . SER A 1 69 ? -5.601 13.769 6.825 1.00 97.06 69 SER A C 1
ATOM 553 O O . SER A 1 69 ? -4.690 14.590 6.701 1.00 97.06 69 SER A O 1
ATOM 555 N N . PHE A 1 70 ? -5.388 12.458 6.667 1.00 95.94 70 PHE A N 1
ATOM 556 C CA . PHE A 1 70 ? -4.098 11.894 6.267 1.00 95.94 70 PHE A CA 1
ATOM 557 C C . PHE A 1 70 ? -3.691 12.320 4.852 1.00 95.94 70 PHE A C 1
ATOM 559 O O . PHE A 1 70 ? -2.559 12.757 4.639 1.00 95.94 70 PHE A O 1
ATOM 566 N N . GLN A 1 71 ? -4.609 12.212 3.888 1.00 95.12 71 GLN A N 1
ATOM 567 C CA . GLN A 1 71 ? -4.362 12.559 2.486 1.00 95.12 71 GLN A CA 1
ATOM 568 C C . GLN A 1 71 ? -4.061 14.053 2.300 1.00 95.12 71 GLN A C 1
ATOM 570 O O . GLN A 1 71 ? -3.196 14.412 1.503 1.00 95.12 71 GLN A O 1
ATOM 575 N N . GLU A 1 72 ? -4.724 14.918 3.067 1.00 96.31 72 GLU A N 1
ATOM 576 C CA . GLU A 1 72 ? -4.481 16.366 3.079 1.00 96.31 72 GLU A CA 1
ATOM 577 C C . GLU A 1 72 ? -3.221 16.766 3.870 1.00 96.31 72 GLU A C 1
ATOM 579 O O . GLU A 1 72 ? -2.795 17.919 3.824 1.00 96.31 72 GLU A O 1
ATOM 584 N N . GLY A 1 73 ? -2.604 15.827 4.596 1.00 94.88 73 GLY A N 1
ATOM 585 C CA . GLY A 1 73 ? -1.431 16.078 5.436 1.00 94.88 73 GLY A CA 1
ATOM 586 C C . GLY A 1 73 ? -1.740 16.771 6.768 1.00 94.88 73 GLY A C 1
ATOM 587 O O . GLY A 1 73 ? -0.814 17.191 7.462 1.00 94.88 73 GLY A O 1
ATOM 588 N N . HIS A 1 74 ? -3.017 16.878 7.144 1.00 95.00 74 HIS A N 1
ATOM 589 C CA . HIS A 1 74 ? -3.473 17.427 8.424 1.00 95.00 74 HIS A CA 1
ATOM 590 C C . HIS A 1 74 ? -3.279 16.451 9.594 1.00 95.00 74 HIS A C 1
ATOM 592 O O . HIS A 1 74 ? -3.167 16.877 10.745 1.00 95.00 74 HIS A O 1
ATOM 598 N N . TRP A 1 75 ? -3.202 15.151 9.310 1.00 94.25 75 TRP A N 1
ATOM 599 C CA . TRP A 1 75 ? -2.865 14.118 10.282 1.00 94.25 75 TRP A CA 1
ATOM 600 C C . TRP A 1 75 ? -1.755 13.211 9.758 1.00 94.25 75 TRP A C 1
ATOM 602 O O . TRP A 1 75 ? -1.652 12.931 8.564 1.00 94.25 75 TRP A O 1
ATOM 612 N N . ASN A 1 76 ? -0.901 12.750 10.666 1.00 89.44 76 ASN A N 1
ATOM 613 C CA . ASN A 1 76 ? 0.169 11.814 10.366 1.00 89.44 76 ASN A CA 1
ATOM 614 C C . ASN A 1 76 ? 0.553 11.047 11.638 1.00 89.44 76 ASN A C 1
ATOM 616 O O . ASN A 1 76 ? 0.309 11.532 12.745 1.00 89.44 76 ASN A O 1
ATOM 620 N N . ILE A 1 77 ? 1.200 9.895 11.470 1.00 89.12 77 ILE A N 1
ATOM 621 C CA . ILE A 1 77 ? 1.808 9.158 12.579 1.00 89.12 77 ILE A CA 1
ATOM 622 C C . ILE A 1 77 ? 2.893 10.007 13.259 1.00 89.12 77 ILE A C 1
ATOM 624 O O . ILE A 1 77 ? 3.728 10.629 12.592 1.00 89.12 77 ILE A O 1
ATOM 628 N N . SER A 1 78 ? 2.844 10.057 14.591 1.00 84.31 78 SER A N 1
ATOM 629 C CA . SER A 1 78 ? 3.842 10.741 15.422 1.00 84.31 78 SER A CA 1
ATOM 630 C C . SER A 1 78 ? 5.058 9.847 15.680 1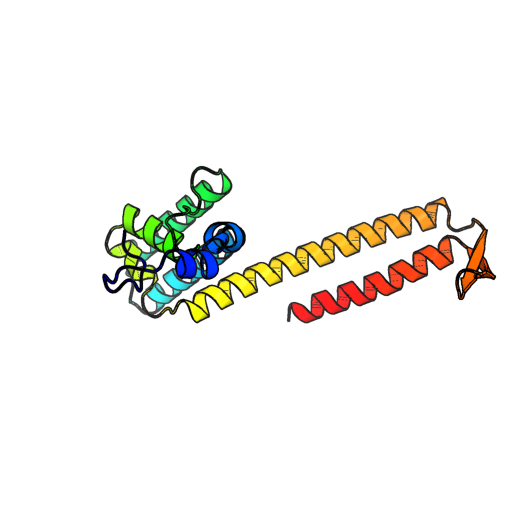.00 84.31 78 SER A C 1
ATOM 632 O O . SER A 1 78 ? 4.938 8.628 15.708 1.00 84.31 78 SER A O 1
ATOM 634 N N . ALA A 1 79 ? 6.217 10.448 15.964 1.00 77.75 79 ALA A N 1
ATOM 635 C CA . ALA A 1 79 ? 7.403 9.715 16.421 1.00 77.75 79 ALA A CA 1
ATOM 636 C C . ALA A 1 79 ? 7.206 9.037 17.793 1.00 77.75 79 ALA A C 1
ATOM 638 O O . ALA A 1 79 ? 7.923 8.098 18.127 1.00 77.75 79 ALA A O 1
ATOM 639 N N . ASP A 1 80 ? 6.240 9.514 18.584 1.00 78.38 80 ASP A N 1
ATOM 640 C CA . ASP A 1 80 ? 5.877 8.916 19.875 1.00 78.38 80 ASP A CA 1
ATOM 641 C C . ASP A 1 80 ? 4.918 7.723 19.732 1.00 78.38 80 ASP A C 1
ATOM 643 O O . ASP A 1 80 ? 4.642 7.025 20.710 1.00 78.38 80 ASP A O 1
ATOM 647 N N . GLU A 1 81 ? 4.360 7.516 18.537 1.00 83.62 81 GLU A N 1
ATOM 648 C CA . GLU A 1 81 ? 3.498 6.377 18.249 1.00 83.62 81 GLU A CA 1
ATOM 649 C C . GLU A 1 81 ? 4.345 5.198 17.779 1.00 83.62 81 GLU A C 1
ATOM 651 O O . GLU A 1 81 ? 5.338 5.353 17.075 1.00 83.62 81 GLU A O 1
ATOM 656 N N . GLU A 1 82 ? 3.969 4.011 18.242 1.00 79.94 82 GLU A N 1
ATOM 657 C CA . GLU A 1 82 ? 4.734 2.792 18.005 1.00 79.94 82 GLU A CA 1
ATOM 658 C C . GLU A 1 82 ? 4.697 2.360 16.538 1.00 79.94 82 GLU A C 1
ATOM 660 O O . GLU A 1 82 ? 5.740 2.121 15.946 1.00 79.94 82 GLU A O 1
ATOM 665 N N . ASP A 1 83 ? 3.493 2.276 15.979 1.00 88.19 83 ASP A N 1
ATOM 666 C CA . ASP A 1 83 ? 3.204 1.789 14.635 1.00 88.19 83 ASP A CA 1
ATOM 667 C C . ASP A 1 83 ? 1.968 2.518 14.073 1.00 88.19 83 ASP A C 1
ATOM 669 O O . ASP A 1 83 ? 1.237 3.216 14.795 1.00 88.19 83 ASP A O 1
ATOM 673 N N . CYS A 1 84 ? 1.705 2.367 12.769 1.00 91.94 84 CYS A N 1
ATOM 674 C CA . CYS A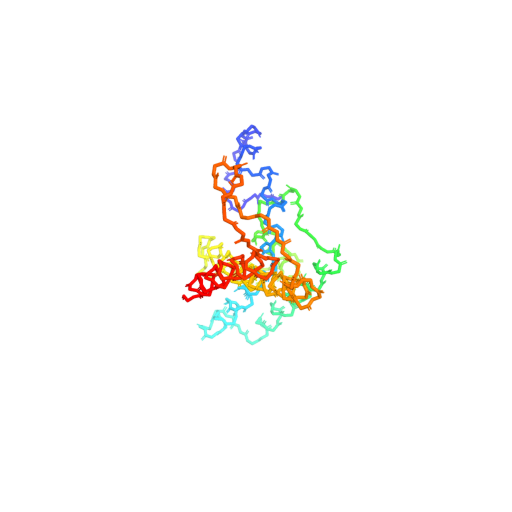 1 84 ? 0.521 2.979 12.136 1.00 91.94 84 CYS A CA 1
ATOM 675 C C . CYS A 1 84 ? -0.801 2.514 12.756 1.00 91.94 84 CYS A C 1
ATOM 677 O O . CYS A 1 84 ? -1.779 3.260 12.807 1.00 91.94 84 CYS A O 1
ATOM 679 N N . HIS A 1 85 ? -0.819 1.293 13.265 1.00 93.25 85 HIS A N 1
ATOM 680 C CA . HIS A 1 85 ? -2.006 0.655 13.793 1.00 93.25 85 HIS A CA 1
ATOM 681 C C . HIS A 1 85 ? -2.449 1.284 15.118 1.00 93.25 85 HIS A C 1
ATOM 683 O O . HIS A 1 85 ? -3.620 1.615 15.310 1.00 93.25 85 HIS A O 1
ATOM 689 N N . SER A 1 86 ? -1.492 1.507 16.017 1.00 90.81 86 SER A N 1
ATOM 690 C CA . SER A 1 86 ? -1.697 2.206 17.282 1.00 90.81 86 SER A CA 1
ATOM 691 C C . SER A 1 86 ? -1.991 3.681 17.032 1.00 90.81 86 SER A C 1
ATOM 693 O O . S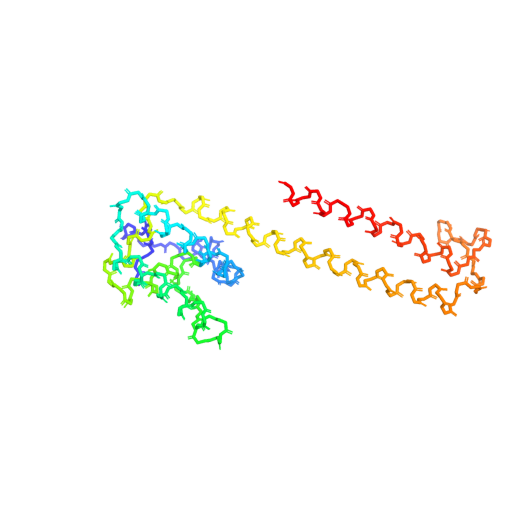ER A 1 86 ? -2.813 4.260 17.736 1.00 90.81 86 SER A O 1
ATOM 695 N N . ALA A 1 87 ? -1.386 4.290 16.007 1.00 93.00 87 ALA A N 1
ATOM 696 C CA . ALA A 1 87 ? -1.703 5.656 15.594 1.00 93.00 87 ALA A CA 1
ATOM 697 C C . ALA A 1 87 ? -3.186 5.827 15.225 1.00 93.00 87 ALA A C 1
ATOM 699 O O . ALA A 1 87 ? -3.855 6.744 15.714 1.00 93.00 87 ALA A O 1
ATOM 700 N N . ILE A 1 88 ? -3.720 4.916 14.406 1.00 95.50 88 ILE A N 1
ATOM 701 C CA . ILE A 1 88 ? -5.132 4.912 14.001 1.00 95.50 88 ILE A CA 1
ATOM 702 C C . ILE A 1 88 ? -6.040 4.662 15.210 1.00 95.50 88 ILE A C 1
ATOM 704 O O . ILE A 1 88 ? -6.989 5.413 15.435 1.00 95.50 88 ILE A O 1
ATOM 708 N N . GLU A 1 89 ? -5.733 3.656 16.029 1.00 94.69 89 GLU A N 1
ATOM 709 C CA . GLU A 1 89 ? -6.509 3.327 17.231 1.00 94.69 89 GLU A CA 1
ATOM 710 C C . GLU A 1 89 ? -6.548 4.491 18.232 1.00 94.69 89 GLU A C 1
ATOM 712 O O . GLU A 1 89 ? -7.608 4.840 18.760 1.00 94.69 89 GLU A O 1
ATOM 717 N N . ASN A 1 90 ? -5.415 5.164 18.437 1.00 93.00 90 ASN A N 1
ATOM 718 C CA . ASN A 1 90 ? -5.327 6.353 19.274 1.00 93.00 90 ASN A CA 1
ATOM 719 C C . ASN A 1 90 ? -6.136 7.514 18.695 1.00 93.00 90 ASN A C 1
ATOM 721 O O . ASN A 1 90 ? -6.819 8.215 19.441 1.00 93.00 90 ASN A O 1
ATOM 725 N N . ALA A 1 91 ? -6.070 7.741 17.382 1.00 95.12 91 ALA A N 1
ATOM 726 C CA . ALA A 1 91 ? -6.843 8.789 16.726 1.00 95.12 91 ALA A CA 1
ATOM 727 C C . ALA A 1 91 ? -8.356 8.554 16.873 1.00 95.12 91 ALA A C 1
ATOM 729 O O . ALA A 1 91 ? -9.089 9.492 17.193 1.00 95.12 91 ALA A O 1
ATOM 730 N N . LEU A 1 92 ? -8.810 7.306 16.727 1.00 96.25 92 LEU A N 1
ATOM 731 C CA . LEU A 1 92 ? -10.203 6.924 16.960 1.00 96.25 92 LEU A CA 1
ATOM 732 C C . LEU A 1 92 ? -10.598 7.085 18.429 1.00 96.25 92 LEU A C 1
ATOM 734 O O . LEU A 1 92 ? -11.636 7.672 18.719 1.00 96.25 92 LEU A O 1
ATOM 738 N N . THR A 1 93 ? -9.761 6.628 19.359 1.00 95.31 93 THR A N 1
ATOM 739 C CA . THR A 1 93 ? -10.026 6.720 20.805 1.00 95.31 93 THR A CA 1
ATOM 740 C C . THR A 1 93 ? -10.084 8.170 21.280 1.00 95.31 93 THR A C 1
ATOM 742 O O . THR A 1 93 ? -10.959 8.526 22.056 1.00 95.31 93 THR A O 1
ATOM 745 N N . ARG A 1 94 ? -9.220 9.060 20.773 1.00 94.88 94 ARG A N 1
ATOM 746 C CA . ARG A 1 94 ? -9.288 10.504 21.081 1.00 94.88 94 ARG A CA 1
ATOM 747 C C . ARG A 1 94 ? -10.586 11.156 20.595 1.00 94.88 94 ARG A C 1
ATOM 749 O O . ARG A 1 94 ? -10.953 12.211 21.099 1.00 94.88 94 ARG A O 1
ATOM 756 N N . LYS A 1 95 ? -11.231 10.577 19.580 1.00 96.00 95 LYS A N 1
ATOM 757 C CA . LYS A 1 95 ? -12.416 11.140 18.927 1.00 96.00 95 LYS A CA 1
ATOM 758 C C . LYS A 1 95 ? -13.729 10.551 19.434 1.00 96.00 95 LYS A C 1
ATOM 760 O O . LYS A 1 95 ? -14.721 11.267 19.486 1.00 96.00 95 LYS A O 1
ATOM 765 N N . LEU A 1 96 ? -13.729 9.261 19.757 1.00 96.44 96 LEU A N 1
ATOM 766 C CA . LEU A 1 96 ? -14.913 8.470 20.101 1.00 96.44 96 LEU A CA 1
ATOM 767 C C . LEU A 1 96 ? -14.821 7.850 21.508 1.00 96.44 96 LEU A C 1
ATOM 769 O O . LEU A 1 96 ? -15.628 6.993 21.863 1.00 96.44 96 LEU A O 1
ATOM 773 N N . ASP A 1 97 ? -13.819 8.227 22.302 1.00 95.19 97 ASP A N 1
ATOM 774 C CA . ASP A 1 97 ? -13.537 7.658 23.620 1.00 95.19 97 ASP A CA 1
ATOM 775 C C . ASP A 1 97 ? -13.463 6.116 23.577 1.00 95.19 97 ASP A C 1
ATOM 777 O O . ASP A 1 97 ? -12.777 5.526 22.738 1.00 95.19 97 ASP A O 1
ATOM 781 N N . GLN A 1 98 ? -14.187 5.435 24.471 1.00 92.94 98 GLN A N 1
ATOM 782 C CA . GLN A 1 98 ? -14.196 3.973 24.576 1.00 92.94 98 GLN A CA 1
ATOM 783 C C . GLN A 1 98 ? -14.703 3.276 23.308 1.00 92.94 98 GLN A C 1
ATOM 785 O O . GLN A 1 98 ? -14.310 2.138 23.050 1.00 92.94 98 GLN A O 1
ATOM 790 N N . LEU A 1 99 ? -15.550 3.938 22.512 1.00 95.00 99 LEU A N 1
ATOM 791 C CA . LEU A 1 99 ? -16.037 3.375 21.256 1.00 95.00 99 LEU A CA 1
ATOM 792 C C . LEU A 1 99 ? -14.888 3.196 20.254 1.00 95.00 99 LEU A C 1
ATOM 794 O O . LEU A 1 99 ? -14.837 2.176 19.571 1.00 95.00 99 LEU A O 1
ATOM 798 N N . GLY A 1 100 ? -13.919 4.118 20.228 1.00 93.06 100 GLY A N 1
ATOM 799 C CA . GLY A 1 100 ? -12.739 4.006 19.367 1.00 93.06 100 GLY A CA 1
ATOM 800 C C . GLY A 1 100 ? -11.912 2.752 19.660 1.00 93.06 100 GLY A C 1
ATOM 801 O O . GLY A 1 100 ? -11.501 2.059 18.734 1.00 93.06 100 GLY A O 1
ATOM 802 N N . GLY A 1 101 ? -11.763 2.391 20.939 1.00 92.75 101 GLY A N 1
ATOM 803 C CA . GLY A 1 101 ? -11.041 1.185 21.360 1.00 92.75 101 GLY A CA 1
ATOM 804 C C . GLY A 1 101 ? -11.724 -0.134 20.972 1.00 92.75 101 GLY A C 1
ATOM 805 O O . GLY A 1 101 ? -11.064 -1.171 20.893 1.00 92.75 101 GLY A O 1
ATOM 806 N N . LYS A 1 102 ? -13.031 -0.128 20.661 1.00 94.62 102 LYS A N 1
ATOM 807 C CA . LYS A 1 102 ? -13.735 -1.343 20.209 1.00 94.62 102 LYS A CA 1
ATOM 808 C C . LYS A 1 102 ? -13.233 -1.857 18.859 1.00 94.62 102 LYS A C 1
ATOM 810 O O . LYS A 1 102 ? -13.432 -3.033 18.564 1.00 94.62 102 LYS A O 1
ATOM 815 N N . ILE A 1 103 ? -12.550 -1.028 18.064 1.00 93.56 103 ILE A N 1
ATOM 816 C CA . ILE A 1 103 ? -12.004 -1.425 16.758 1.00 93.56 103 ILE A CA 1
ATOM 817 C C . ILE A 1 103 ? -10.982 -2.568 16.856 1.00 93.56 103 ILE A C 1
ATOM 819 O O . ILE A 1 103 ? -10.788 -3.301 15.890 1.00 93.56 103 ILE A O 1
ATOM 823 N N . HIS A 1 104 ? -10.347 -2.748 18.019 1.00 93.69 104 HIS A N 1
ATOM 824 C CA . HIS A 1 104 ? -9.376 -3.817 18.248 1.00 93.69 104 HIS A CA 1
ATOM 825 C C . HIS A 1 104 ? -10.020 -5.132 18.719 1.00 93.69 104 HIS A C 1
ATOM 827 O O . HIS A 1 104 ? -9.346 -6.154 18.851 1.00 93.69 104 HIS A O 1
ATOM 833 N N . LEU A 1 105 ? -11.331 -5.142 18.991 1.00 94.50 105 LEU A N 1
ATOM 834 C CA . LEU A 1 105 ? -12.007 -6.324 19.514 1.00 94.50 105 LEU A CA 1
ATOM 835 C C . LEU A 1 105 ? -11.862 -7.502 18.540 1.00 94.50 105 LEU A C 1
ATOM 837 O O . LEU A 1 105 ? -12.177 -7.390 17.357 1.00 94.50 105 LEU A O 1
ATOM 841 N N . GLY A 1 106 ? -11.376 -8.635 19.053 1.00 93.12 106 GLY A N 1
ATOM 842 C CA . GLY A 1 106 ? -11.204 -9.864 18.273 1.00 93.12 106 GLY A CA 1
ATOM 843 C C . GLY A 1 106 ? -10.132 -9.794 17.179 1.00 93.12 106 GLY A C 1
ATOM 844 O O . GLY A 1 106 ? -10.095 -10.689 16.339 1.00 93.12 106 GLY A O 1
ATOM 845 N N . ARG A 1 107 ? -9.276 -8.764 17.175 1.00 95.00 107 ARG A N 1
ATOM 846 C CA . ARG A 1 107 ? -8.202 -8.563 16.191 1.00 95.00 107 ARG A CA 1
ATOM 847 C C . ARG A 1 107 ? -6.839 -8.679 16.869 1.00 95.00 107 ARG A C 1
ATOM 849 O O . ARG A 1 107 ? -6.688 -8.264 18.013 1.00 95.00 107 ARG A O 1
ATOM 856 N N . SER A 1 108 ? -5.844 -9.243 16.190 1.00 94.25 108 SER A N 1
ATOM 857 C CA . SER A 1 108 ? -4.447 -9.209 16.628 1.00 94.25 108 SER A CA 1
ATOM 858 C C . SER A 1 108 ? -3.654 -8.256 15.735 1.00 94.25 108 SER A C 1
ATOM 860 O O . SER A 1 108 ? -4.002 -7.966 14.588 1.00 94.25 108 SER A O 1
ATOM 862 N N . ARG A 1 109 ? -2.529 -7.754 16.249 1.00 92.94 109 ARG A N 1
ATOM 863 C CA . ARG A 1 109 ? -1.625 -6.945 15.430 1.00 92.94 109 ARG A CA 1
ATOM 864 C C . ARG A 1 109 ? -1.006 -7.761 14.286 1.00 92.94 109 ARG A C 1
ATOM 866 O O . ARG A 1 109 ? -0.751 -7.217 13.219 1.00 92.94 109 ARG A O 1
ATOM 873 N N . ASN A 1 110 ? -0.853 -9.076 14.466 1.00 93.88 110 ASN A N 1
ATOM 874 C CA . ASN A 1 110 ? -0.271 -9.963 13.457 1.00 93.88 110 ASN A CA 1
ATOM 875 C C . ASN A 1 110 ? -1.144 -10.080 12.198 1.00 93.88 110 ASN A C 1
ATOM 877 O O . ASN A 1 110 ? -0.637 -9.927 11.088 1.00 93.88 110 ASN A O 1
ATOM 881 N N . ASP A 1 111 ? -2.447 -10.343 12.340 1.00 94.81 111 ASP A N 1
ATOM 882 C CA . ASP A 1 111 ? -3.358 -10.412 11.190 1.00 94.81 111 ASP A CA 1
ATOM 883 C C . ASP A 1 111 ? -3.615 -9.027 10.593 1.00 94.81 111 ASP A C 1
ATOM 885 O O . ASP A 1 111 ? -3.673 -8.888 9.370 1.00 94.81 111 ASP A O 1
ATOM 889 N N . GLN A 1 112 ? -3.691 -7.995 11.438 1.00 95.88 112 GLN A N 1
ATOM 890 C CA . GLN A 1 112 ? -3.833 -6.610 11.007 1.00 95.88 112 GLN A CA 1
ATOM 891 C C . GLN A 1 112 ? -2.682 -6.164 10.095 1.00 95.88 112 GLN A C 1
ATOM 893 O O . GLN A 1 112 ? -2.941 -5.706 8.979 1.00 95.88 112 GLN A O 1
ATOM 898 N N . LEU A 1 113 ? -1.433 -6.359 10.530 1.00 95.19 113 LEU A N 1
ATOM 899 C CA . LEU A 1 113 ? -0.244 -6.023 9.751 1.00 95.19 113 LEU A CA 1
ATOM 900 C C . LEU A 1 113 ? -0.200 -6.808 8.438 1.00 95.19 113 LEU A C 1
ATOM 902 O O . LEU A 1 113 ? 0.002 -6.223 7.376 1.00 95.19 113 LEU A O 1
ATOM 906 N N . LEU A 1 114 ? -0.424 -8.126 8.483 1.00 96.31 114 LEU A N 1
ATOM 907 C CA . LEU A 1 114 ? -0.396 -8.964 7.280 1.00 96.31 114 LEU A CA 1
ATOM 908 C C . LEU A 1 114 ? -1.480 -8.564 6.271 1.00 96.31 114 LEU A C 1
ATOM 910 O O . LEU A 1 114 ? -1.226 -8.576 5.066 1.00 96.31 114 LEU A O 1
ATOM 914 N N . CYS A 1 115 ? -2.668 -8.182 6.744 1.00 96.81 115 CYS A N 1
ATOM 915 C CA . CYS A 1 115 ? -3.741 -7.672 5.897 1.00 96.81 115 CYS A CA 1
ATOM 916 C C . CYS A 1 115 ? -3.340 -6.352 5.223 1.00 96.81 115 CYS A C 1
ATOM 918 O O . CYS A 1 115 ? -3.394 -6.251 3.995 1.00 96.81 115 CYS A O 1
ATOM 920 N N . ALA A 1 116 ? -2.871 -5.371 6.004 1.00 97.12 116 ALA A N 1
ATOM 921 C CA . ALA A 1 116 ? -2.432 -4.077 5.483 1.00 97.12 116 ALA A CA 1
ATOM 922 C C . ALA A 1 116 ? -1.272 -4.234 4.485 1.00 97.12 116 ALA A C 1
ATOM 924 O O . ALA A 1 116 ? -1.316 -3.676 3.387 1.00 97.12 116 ALA A O 1
ATOM 925 N N . LEU A 1 117 ? -0.280 -5.066 4.815 1.00 96.19 117 LEU A N 1
ATOM 926 C CA . LEU A 1 117 ? 0.855 -5.363 3.948 1.00 96.19 117 LEU A CA 1
ATOM 927 C C . LEU A 1 117 ? 0.415 -6.048 2.651 1.00 96.19 117 LEU A C 1
ATOM 929 O O . LEU A 1 117 ? 0.889 -5.676 1.581 1.00 96.19 117 LEU A O 1
ATOM 933 N N . ARG A 1 118 ? -0.510 -7.017 2.707 1.00 96.00 118 ARG A N 1
ATOM 934 C CA . ARG A 1 118 ? -1.037 -7.667 1.497 1.00 96.00 118 ARG A CA 1
ATOM 935 C C . ARG A 1 118 ? -1.750 -6.659 0.601 1.00 96.00 118 ARG A C 1
ATOM 937 O O . ARG A 1 118 ? -1.501 -6.651 -0.600 1.00 96.00 118 ARG A O 1
ATOM 944 N N . LEU A 1 119 ? -2.600 -5.798 1.161 1.00 96.75 119 LEU A N 1
ATOM 945 C CA . LEU A 1 119 ? -3.282 -4.752 0.395 1.00 96.75 119 LEU A CA 1
ATOM 946 C C . LEU A 1 119 ? -2.287 -3.764 -0.235 1.00 96.75 119 LEU A C 1
ATOM 948 O O . LEU A 1 119 ? -2.438 -3.434 -1.411 1.00 96.75 119 LEU A O 1
ATOM 952 N N . TYR A 1 120 ? -1.253 -3.359 0.508 1.00 96.75 120 TYR A N 1
ATOM 953 C CA . TYR A 1 120 ? -0.163 -2.525 -0.004 1.00 96.75 120 TYR A CA 1
ATOM 954 C C . TYR A 1 120 ? 0.573 -3.196 -1.165 1.00 96.75 120 TYR A C 1
ATOM 956 O O . TYR A 1 120 ? 0.734 -2.603 -2.228 1.00 96.75 120 TYR A O 1
ATOM 964 N N . LEU A 1 121 ? 0.980 -4.455 -1.000 1.00 95.56 121 LEU A N 1
ATOM 965 C CA . LEU A 1 121 ? 1.709 -5.191 -2.030 1.00 95.56 121 LEU A CA 1
ATOM 966 C C . LEU A 1 121 ? 0.870 -5.416 -3.292 1.00 95.56 121 LEU A C 1
ATOM 968 O O . LEU A 1 121 ? 1.418 -5.351 -4.390 1.00 95.56 121 LEU A O 1
ATOM 972 N N . LEU A 1 122 ? -0.443 -5.630 -3.162 1.00 95.56 122 LEU A N 1
ATOM 973 C CA . LEU A 1 122 ? -1.348 -5.716 -4.312 1.00 95.56 122 LEU A CA 1
ATOM 974 C C . LEU A 1 122 ? -1.366 -4.410 -5.115 1.00 95.56 122 LEU A C 1
ATOM 976 O O . LEU A 1 122 ? -1.344 -4.455 -6.346 1.00 95.56 122 LEU A O 1
ATOM 980 N N . ASP A 1 123 ? -1.380 -3.259 -4.440 1.00 95.88 123 ASP A N 1
ATOM 981 C CA . ASP A 1 123 ? -1.316 -1.963 -5.116 1.00 95.88 123 ASP A CA 1
ATOM 982 C C . ASP A 1 123 ? 0.054 -1.724 -5.763 1.00 95.88 123 ASP A C 1
ATOM 984 O O . ASP A 1 123 ? 0.136 -1.379 -6.942 1.00 95.88 123 ASP A O 1
ATOM 988 N N . VAL A 1 124 ? 1.144 -2.033 -5.054 1.00 95.12 124 VAL A N 1
ATOM 989 C CA . VAL A 1 124 ? 2.510 -1.965 -5.600 1.00 95.12 124 VAL A CA 1
ATOM 990 C C . VAL A 1 124 ? 2.664 -2.849 -6.842 1.00 95.12 124 VAL A C 1
ATOM 992 O O . VAL A 1 124 ? 3.261 -2.418 -7.827 1.00 95.12 124 VAL A O 1
ATOM 995 N N . CYS A 1 125 ? 2.091 -4.056 -6.855 1.00 95.69 125 CYS A N 1
ATOM 996 C CA . CYS A 1 125 ? 2.104 -4.921 -8.038 1.00 95.69 125 CYS A CA 1
ATOM 997 C C . CYS A 1 125 ? 1.390 -4.272 -9.235 1.00 95.69 125 CYS A C 1
ATOM 999 O O . CYS A 1 125 ? 1.862 -4.392 -10.369 1.00 95.69 125 CYS A O 1
ATOM 1001 N N . ASN A 1 126 ? 0.288 -3.549 -9.004 1.00 93.94 126 ASN A N 1
ATOM 1002 C CA . ASN A 1 126 ? -0.394 -2.802 -10.064 1.00 93.94 126 ASN A CA 1
ATOM 1003 C C . ASN A 1 126 ? 0.477 -1.656 -10.586 1.00 93.94 126 ASN A C 1
ATOM 1005 O O . ASN A 1 126 ? 0.612 -1.499 -11.798 1.00 93.94 126 ASN A O 1
ATOM 1009 N N . GLN A 1 127 ? 1.112 -0.899 -9.687 1.00 95.44 127 GLN A N 1
ATOM 1010 C CA . GLN A 1 127 ? 2.009 0.197 -10.058 1.00 95.44 127 GLN A CA 1
ATOM 1011 C C . GLN A 1 127 ? 3.208 -0.303 -10.877 1.00 95.44 127 GLN A C 1
ATOM 1013 O O . GLN A 1 127 ? 3.528 0.272 -11.915 1.00 95.44 127 GLN A O 1
ATOM 1018 N N . ILE A 1 128 ? 3.837 -1.409 -10.462 1.00 96.31 128 ILE A N 1
ATOM 1019 C CA . ILE A 1 128 ? 4.941 -2.038 -11.203 1.00 96.31 128 ILE A CA 1
ATOM 1020 C C . ILE A 1 128 ? 4.467 -2.512 -12.579 1.00 96.31 128 ILE A C 1
ATOM 1022 O O . ILE A 1 128 ? 5.143 -2.262 -13.573 1.00 96.31 128 ILE A O 1
ATOM 1026 N N . SER A 1 129 ? 3.302 -3.161 -12.657 1.00 95.44 129 SER A N 1
ATOM 1027 C CA . SER A 1 129 ? 2.744 -3.621 -13.936 1.00 95.44 129 SER A CA 1
ATOM 1028 C C . SER A 1 129 ? 2.507 -2.456 -14.899 1.00 95.44 129 SER A C 1
ATOM 1030 O O . SER A 1 129 ? 2.843 -2.556 -16.077 1.00 95.44 129 SER A O 1
ATOM 1032 N N . GLN A 1 130 ? 1.990 -1.334 -14.389 1.00 96.12 130 GLN A N 1
ATOM 1033 C CA . GLN A 1 130 ? 1.781 -0.120 -15.174 1.00 96.12 130 GLN A CA 1
ATOM 1034 C C . GLN A 1 130 ? 3.108 0.499 -15.637 1.00 96.12 130 GLN A C 1
ATOM 1036 O O . GLN A 1 130 ? 3.240 0.874 -16.799 1.00 96.12 130 GLN A O 1
ATOM 1041 N N . ALA A 1 131 ? 4.115 0.552 -14.762 1.00 97.44 131 ALA A N 1
ATOM 1042 C CA . ALA A 1 131 ? 5.441 1.053 -15.116 1.00 97.44 131 ALA A CA 1
ATOM 1043 C C . ALA A 1 131 ? 6.121 0.192 -16.197 1.00 97.44 131 ALA A C 1
ATOM 1045 O O . ALA A 1 131 ? 6.772 0.730 -17.093 1.00 97.44 131 ALA A O 1
ATOM 1046 N N . ILE A 1 132 ? 5.941 -1.134 -16.144 1.00 97.25 132 ILE A N 1
ATOM 1047 C CA . ILE A 1 132 ? 6.403 -2.048 -17.197 1.00 97.25 132 ILE A CA 1
ATOM 1048 C C . ILE A 1 132 ? 5.705 -1.728 -18.525 1.00 97.25 132 ILE A C 1
ATOM 1050 O O . ILE A 1 132 ? 6.383 -1.612 -19.545 1.00 97.25 132 ILE A O 1
ATOM 1054 N N . ASP A 1 133 ? 4.386 -1.520 -18.519 1.00 97.00 133 ASP A N 1
ATOM 1055 C CA . ASP A 1 133 ? 3.634 -1.157 -19.728 1.00 97.00 133 ASP A CA 1
ATOM 1056 C C . ASP A 1 133 ? 4.116 0.155 -20.348 1.00 97.00 133 ASP A C 1
ATOM 1058 O O . ASP A 1 133 ? 4.242 0.266 -21.568 1.00 97.00 133 ASP A O 1
ATOM 1062 N N . ASP A 1 134 ? 4.412 1.157 -19.526 1.00 98.00 134 ASP A N 1
ATOM 1063 C CA . ASP A 1 134 ? 4.888 2.448 -20.019 1.00 98.00 134 ASP A CA 1
ATOM 1064 C C . ASP A 1 134 ? 6.318 2.362 -20.576 1.00 98.00 134 ASP A C 1
ATOM 1066 O O . ASP A 1 134 ? 6.645 3.020 -21.573 1.00 98.00 134 ASP A O 1
ATOM 1070 N N . LEU A 1 135 ? 7.154 1.487 -20.009 1.00 97.94 135 LEU A N 1
ATOM 1071 C CA . LEU A 1 135 ? 8.476 1.187 -20.553 1.00 97.94 135 LEU A CA 1
ATOM 1072 C C . LEU A 1 135 ? 8.389 0.441 -21.892 1.00 97.94 135 LEU A C 1
ATOM 1074 O O . LEU A 1 135 ? 9.088 0.816 -22.835 1.00 97.94 135 LEU A O 1
ATOM 1078 N N . ILE A 1 136 ? 7.506 -0.557 -22.011 1.00 98.19 136 ILE A N 1
ATOM 1079 C CA . ILE A 1 136 ? 7.260 -1.274 -23.273 1.00 98.19 136 ILE A CA 1
ATOM 1080 C C . ILE A 1 136 ? 6.804 -0.297 -24.360 1.00 98.19 136 ILE A C 1
ATOM 1082 O O . ILE A 1 136 ? 7.412 -0.256 -25.427 1.00 98.19 136 ILE A O 1
ATOM 1086 N N . LYS A 1 137 ? 5.827 0.576 -24.070 1.00 98.31 137 LYS A N 1
ATOM 1087 C CA . LYS A 1 137 ? 5.384 1.617 -25.019 1.00 98.31 137 LYS A CA 1
ATOM 1088 C C . LYS A 1 137 ? 6.535 2.513 -25.476 1.00 98.31 137 LYS A C 1
ATOM 1090 O O . LYS A 1 137 ? 6.604 2.884 -26.645 1.00 98.31 137 LYS A O 1
ATOM 1095 N N . SER A 1 138 ? 7.438 2.871 -24.564 1.00 98.25 138 SER A N 1
ATOM 1096 C CA . SER A 1 138 ? 8.606 3.698 -24.887 1.00 98.25 138 SER A CA 1
ATOM 1097 C C . SER A 1 138 ? 9.583 2.961 -25.814 1.00 98.25 138 SER A C 1
ATOM 1099 O O . SER A 1 138 ? 10.096 3.545 -26.769 1.00 98.25 138 SER A O 1
ATOM 1101 N N . LEU A 1 139 ? 9.804 1.662 -25.587 1.00 98.19 139 LEU A N 1
ATOM 1102 C CA . LEU A 1 139 ? 10.616 0.814 -26.466 1.00 98.19 139 LEU A CA 1
ATOM 1103 C C . LEU A 1 139 ? 9.963 0.617 -27.842 1.00 98.19 139 LEU A C 1
ATOM 1105 O O . LEU A 1 139 ? 10.658 0.679 -28.857 1.00 98.19 139 LEU A O 1
ATOM 1109 N N . ASP A 1 140 ? 8.641 0.466 -27.901 1.00 98.19 140 ASP A N 1
ATOM 1110 C CA . ASP A 1 140 ? 7.891 0.388 -29.159 1.00 98.19 140 ASP A CA 1
ATOM 1111 C C . ASP A 1 140 ? 7.988 1.680 -29.977 1.00 98.19 140 ASP A C 1
ATOM 1113 O O . ASP A 1 140 ? 8.098 1.635 -31.206 1.00 98.19 140 ASP A O 1
ATOM 1117 N N . GLN A 1 141 ? 8.007 2.842 -29.320 1.00 98.31 141 GLN A N 1
ATOM 1118 C CA . GLN A 1 141 ? 8.254 4.123 -29.987 1.00 98.31 141 GLN A CA 1
ATOM 1119 C C . GLN A 1 141 ? 9.673 4.199 -30.564 1.00 98.31 141 GLN A C 1
ATOM 1121 O O . GLN A 1 141 ? 9.846 4.638 -31.704 1.00 98.31 141 GLN A O 1
ATOM 1126 N N . ILE A 1 142 ? 10.688 3.738 -29.822 1.00 97.88 142 ILE A N 1
ATOM 1127 C CA . ILE A 1 142 ? 12.068 3.645 -30.330 1.00 97.88 142 ILE A CA 1
ATOM 1128 C C . ILE A 1 142 ? 12.115 2.726 -31.554 1.00 97.88 142 ILE A C 1
ATOM 1130 O O . ILE A 1 142 ? 12.677 3.100 -32.584 1.00 97.88 142 ILE A O 1
ATOM 1134 N N . ASN A 1 143 ? 11.489 1.554 -31.465 1.00 96.88 143 ASN A N 1
ATOM 1135 C CA . ASN A 1 143 ? 11.420 0.596 -32.560 1.00 96.88 143 ASN A CA 1
ATOM 1136 C C . ASN A 1 143 ? 10.718 1.190 -33.795 1.00 96.88 143 ASN A C 1
ATOM 1138 O O . ASN A 1 143 ? 11.230 1.101 -34.907 1.00 96.88 143 ASN A O 1
ATOM 1142 N N . SER A 1 144 ? 9.590 1.874 -33.607 1.00 97.44 144 SER A N 1
ATOM 1143 C CA . SER A 1 144 ? 8.828 2.484 -34.705 1.00 97.44 144 SER A CA 1
ATOM 1144 C C . SER A 1 144 ? 9.608 3.591 -35.422 1.00 97.44 144 SER A C 1
ATOM 1146 O O . SER A 1 144 ? 9.565 3.684 -36.647 1.00 97.44 144 SER A O 1
ATOM 1148 N N . ASN A 1 145 ? 10.348 4.414 -34.673 1.00 97.94 145 ASN A N 1
ATOM 1149 C CA . ASN A 1 145 ? 11.090 5.548 -35.229 1.00 97.94 145 ASN A CA 1
ATOM 1150 C C . ASN A 1 145 ? 12.443 5.146 -35.835 1.00 97.94 145 ASN A C 1
ATOM 1152 O O . ASN A 1 145 ? 12.896 5.763 -36.799 1.00 97.94 145 ASN A O 1
ATOM 1156 N N . PHE A 1 146 ? 13.103 4.135 -35.265 1.00 98.06 146 PHE A N 1
ATOM 1157 C CA . PHE A 1 146 ? 14.512 3.838 -35.539 1.00 98.06 146 PHE A CA 1
ATOM 1158 C C . PHE A 1 146 ? 14.793 2.371 -35.884 1.00 98.06 146 PHE A C 1
ATOM 1160 O O . PHE A 1 146 ? 15.946 2.014 -36.108 1.00 98.06 146 PHE A O 1
ATOM 1167 N N . GLY A 1 147 ? 13.779 1.508 -35.963 1.00 96.94 147 GLY A N 1
ATOM 1168 C CA . GLY A 1 147 ? 13.947 0.053 -36.055 1.00 96.94 147 GLY A CA 1
ATOM 1169 C C . GLY A 1 147 ? 14.772 -0.440 -37.247 1.00 96.94 147 GLY A C 1
ATOM 1170 O O . GLY A 1 147 ? 15.468 -1.447 -37.126 1.00 96.94 147 GLY A O 1
ATOM 1171 N N . GLN A 1 148 ? 14.763 0.295 -38.367 1.00 97.25 148 GLN A N 1
ATOM 1172 C CA . GLN A 1 148 ? 15.535 -0.028 -39.579 1.00 97.25 148 GLN A CA 1
ATOM 1173 C C . GLN A 1 148 ? 17.028 0.331 -39.482 1.00 97.25 148 GLN A C 1
ATOM 1175 O O . GLN A 1 148 ? 17.802 -0.005 -40.378 1.00 97.25 148 GLN A O 1
ATOM 1180 N N . ILE A 1 149 ? 17.456 1.018 -38.417 1.00 98.25 149 ILE A N 1
ATOM 1181 C CA . ILE A 1 149 ? 18.868 1.333 -38.201 1.00 98.25 149 ILE A CA 1
ATOM 1182 C C . ILE A 1 149 ? 19.608 0.041 -37.847 1.00 98.25 149 ILE A C 1
ATOM 1184 O O . ILE A 1 149 ? 19.348 -0.588 -36.817 1.00 98.25 149 ILE A O 1
ATOM 1188 N N . ALA A 1 150 ? 20.552 -0.339 -38.707 1.00 97.69 150 ALA A N 1
ATOM 1189 C CA . ALA A 1 150 ? 21.467 -1.440 -38.454 1.00 97.69 150 ALA A CA 1
ATOM 1190 C C . ALA A 1 150 ? 22.472 -1.058 -37.359 1.00 97.69 150 ALA A C 1
ATOM 1192 O O . ALA A 1 150 ? 23.067 0.021 -37.392 1.00 97.69 150 ALA A O 1
ATOM 1193 N N . ILE A 1 151 ? 22.688 -1.966 -36.413 1.00 96.44 151 ILE A N 1
ATOM 1194 C CA . ILE A 1 151 ? 23.673 -1.834 -35.333 1.00 96.44 151 ILE A CA 1
ATOM 1195 C C . ILE A 1 151 ? 24.456 -3.147 -35.205 1.00 96.44 151 ILE A C 1
ATOM 1197 O O . ILE A 1 151 ? 23.927 -4.206 -35.548 1.00 96.44 151 ILE A O 1
ATOM 1201 N N . PRO A 1 152 ? 25.709 -3.137 -34.727 1.00 97.00 152 PRO A N 1
ATOM 1202 C CA . PRO A 1 152 ? 26.398 -4.381 -34.405 1.00 97.00 152 PRO A CA 1
ATOM 1203 C C . PRO A 1 152 ? 25.714 -5.078 -33.218 1.00 97.00 152 PRO A C 1
ATOM 1205 O O . PRO A 1 152 ? 25.405 -4.446 -32.210 1.00 97.00 152 PRO A O 1
ATOM 1208 N N . GLY A 1 153 ? 25.485 -6.386 -33.323 1.00 96.12 153 GLY A N 1
ATOM 1209 C CA . GLY A 1 153 ? 25.165 -7.233 -32.178 1.00 96.12 153 GLY A CA 1
ATOM 1210 C C . GLY A 1 153 ? 26.429 -7.553 -31.380 1.00 96.12 153 GLY A C 1
ATOM 1211 O O . GLY A 1 153 ? 27.518 -7.648 -31.952 1.00 96.12 153 GLY A O 1
ATOM 1212 N N . TYR A 1 154 ? 26.289 -7.736 -30.066 1.00 95.69 154 TYR A N 1
ATOM 1213 C CA . TYR A 1 154 ? 27.421 -7.957 -29.167 1.00 95.69 154 TYR A CA 1
ATOM 1214 C C . TYR A 1 154 ? 27.292 -9.256 -28.377 1.00 95.69 154 TYR A C 1
ATOM 1216 O O . TYR A 1 154 ? 26.232 -9.577 -27.847 1.00 95.69 154 TYR A O 1
ATOM 1224 N N . THR A 1 155 ? 28.414 -9.955 -28.225 1.00 96.00 155 THR A N 1
ATOM 1225 C CA . THR A 1 155 ? 28.588 -11.069 -27.280 1.00 96.00 155 THR A CA 1
ATOM 1226 C C . THR A 1 155 ? 29.935 -10.901 -26.592 1.00 96.00 155 THR A C 1
ATOM 1228 O O . THR A 1 155 ? 30.904 -10.543 -27.257 1.00 96.00 155 THR A O 1
ATOM 1231 N N . HIS A 1 156 ? 30.020 -11.111 -25.274 1.00 95.56 156 HIS A N 1
ATOM 1232 C CA . HIS A 1 156 ? 31.230 -10.792 -24.490 1.00 95.56 156 HIS A CA 1
ATOM 1233 C C . HIS A 1 156 ? 31.734 -9.348 -24.701 1.00 95.56 156 HIS A C 1
ATOM 1235 O O . HIS A 1 156 ? 32.934 -9.089 -24.660 1.00 95.56 156 HIS A O 1
ATOM 1241 N N . LEU A 1 157 ? 30.811 -8.413 -24.967 1.00 92.94 157 LEU A N 1
ATOM 1242 C CA . LEU A 1 157 ? 31.099 -7.016 -25.322 1.00 92.94 157 LEU A CA 1
ATOM 1243 C C . LEU A 1 157 ? 31.933 -6.835 -26.608 1.00 92.94 157 LEU A C 1
ATOM 1245 O O . LEU A 1 157 ? 32.439 -5.746 -26.862 1.00 92.94 157 LEU A O 1
ATOM 1249 N N . GLN A 1 158 ? 32.052 -7.869 -27.443 1.00 96.19 158 GLN A N 1
ATOM 1250 C CA . GLN A 1 158 ? 32.701 -7.817 -28.754 1.00 96.19 158 GLN A CA 1
ATOM 1251 C C . GLN A 1 158 ? 31.654 -7.847 -29.868 1.00 96.19 158 GLN A C 1
ATOM 1253 O O . GLN A 1 158 ? 30.606 -8.479 -29.717 1.00 96.19 158 GLN A O 1
ATOM 1258 N N . GLN A 1 159 ? 31.941 -7.169 -30.983 1.00 96.56 159 GLN A N 1
ATOM 1259 C CA . GLN A 1 159 ? 31.083 -7.188 -32.169 1.00 96.56 159 GLN A CA 1
ATOM 1260 C C . GLN A 1 159 ? 31.004 -8.614 -32.723 1.00 96.56 159 GLN A C 1
ATOM 1262 O O . GLN A 1 159 ? 32.032 -9.239 -32.977 1.00 96.56 159 GLN A O 1
ATOM 1267 N N . ALA A 1 160 ? 29.786 -9.117 -32.895 1.00 94.81 160 ALA A N 1
ATOM 1268 C CA . ALA A 1 160 ? 29.523 -10.472 -33.358 1.00 94.81 160 ALA A CA 1
ATOM 1269 C C . ALA A 1 160 ? 28.865 -10.449 -34.744 1.00 94.81 160 ALA A C 1
ATOM 1271 O O . ALA A 1 160 ? 29.551 -10.416 -35.762 1.00 94.81 160 ALA A O 1
ATOM 1272 N N . MET A 1 161 ? 27.533 -10.436 -34.785 1.00 95.19 161 MET A N 1
ATOM 1273 C CA . MET A 1 161 ? 26.741 -10.465 -36.016 1.00 95.19 161 MET A CA 1
ATOM 1274 C C . MET A 1 161 ? 26.007 -9.133 -36.226 1.00 95.19 161 MET A C 1
ATOM 1276 O O . MET A 1 161 ? 25.716 -8.442 -35.246 1.00 95.19 161 MET A O 1
ATOM 1280 N N . PRO A 1 162 ? 25.667 -8.761 -37.474 1.00 96.00 162 PRO A N 1
ATOM 1281 C CA . PRO A 1 162 ? 24.770 -7.639 -37.736 1.00 96.00 162 PRO A CA 1
ATOM 1282 C C . PRO A 1 162 ? 23.435 -7.794 -36.996 1.00 96.00 162 PRO A C 1
ATOM 1284 O O . PRO A 1 162 ? 22.883 -8.890 -36.918 1.00 96.00 162 PRO A O 1
ATOM 1287 N N . SER A 1 163 ? 22.921 -6.688 -36.473 1.00 96.81 163 SER A N 1
ATOM 1288 C CA . SER A 1 163 ? 21.643 -6.591 -35.770 1.00 96.81 163 SER A CA 1
ATOM 1289 C C . SER A 1 163 ? 20.929 -5.292 -36.177 1.00 96.81 163 SER A C 1
ATOM 1291 O O . SER A 1 163 ? 21.367 -4.576 -37.082 1.00 96.81 163 SER A O 1
ATOM 1293 N N . SER A 1 164 ? 19.821 -4.972 -35.519 1.00 97.62 164 SER A N 1
ATOM 1294 C CA . SER A 1 164 ? 19.071 -3.734 -35.716 1.00 97.62 164 SER A CA 1
ATOM 1295 C C . SER A 1 164 ? 18.548 -3.191 -34.391 1.00 97.62 164 SER A C 1
ATOM 1297 O O . SER A 1 164 ? 18.412 -3.927 -33.409 1.00 97.62 164 SER A O 1
ATOM 1299 N N . VAL A 1 165 ? 18.219 -1.897 -34.367 1.00 98.00 165 VAL A N 1
ATOM 1300 C CA . VAL A 1 165 ? 17.526 -1.283 -33.221 1.00 98.00 165 VAL A CA 1
ATOM 1301 C C . VAL A 1 165 ? 16.215 -2.016 -32.925 1.00 98.00 165 VAL A C 1
ATOM 1303 O O . VAL A 1 165 ? 15.872 -2.194 -31.759 1.00 98.00 165 VAL A O 1
ATOM 1306 N N . GLN A 1 166 ? 15.525 -2.514 -33.958 1.00 98.00 166 GLN A N 1
ATOM 1307 C CA . GLN A 1 166 ? 14.333 -3.342 -33.796 1.00 98.00 166 GLN A CA 1
ATOM 1308 C C . GLN A 1 166 ? 14.610 -4.616 -32.989 1.00 98.00 166 GLN A C 1
ATOM 1310 O O . GLN A 1 166 ? 13.913 -4.872 -32.011 1.00 98.00 166 GLN A O 1
ATOM 1315 N N . LEU A 1 167 ? 15.622 -5.405 -33.371 1.00 96.50 167 LEU A N 1
ATOM 1316 C CA . LEU A 1 167 ? 15.959 -6.649 -32.667 1.00 96.50 167 LEU A CA 1
ATOM 1317 C C . LEU A 1 167 ? 16.378 -6.382 -31.215 1.00 96.50 167 LEU A C 1
ATOM 1319 O O . LEU A 1 167 ? 15.997 -7.129 -30.318 1.00 96.50 167 LEU A O 1
ATOM 1323 N N . TRP A 1 168 ? 17.120 -5.297 -30.979 1.00 96.75 168 TRP A N 1
ATOM 1324 C CA . TRP A 1 168 ? 17.491 -4.854 -29.635 1.00 96.75 168 TRP A CA 1
ATOM 1325 C C . TRP A 1 168 ? 16.260 -4.499 -28.788 1.00 96.75 168 TRP A C 1
ATOM 1327 O O . TRP A 1 168 ? 16.097 -5.045 -27.699 1.00 96.75 168 TRP A O 1
ATOM 1337 N N . ALA A 1 169 ? 15.365 -3.647 -29.297 1.00 97.88 169 ALA A N 1
ATOM 1338 C CA . ALA A 1 169 ? 14.170 -3.216 -28.571 1.00 97.88 169 ALA A CA 1
ATOM 1339 C C . ALA A 1 169 ? 13.219 -4.390 -28.289 1.00 97.88 169 ALA A C 1
ATOM 1341 O O . ALA A 1 169 ? 12.740 -4.542 -27.168 1.00 97.88 169 ALA A O 1
ATOM 1342 N N . GLN A 1 170 ? 12.996 -5.258 -29.282 1.00 97.38 170 GLN A N 1
ATOM 1343 C CA . GLN A 1 170 ? 12.142 -6.440 -29.142 1.00 97.38 170 GLN A CA 1
ATOM 1344 C C . GLN A 1 170 ? 12.682 -7.441 -28.114 1.00 97.38 170 GLN A C 1
ATOM 1346 O O . GLN A 1 170 ? 11.887 -8.065 -27.413 1.00 97.38 170 GLN A O 1
ATOM 1351 N N . GLY A 1 171 ? 14.008 -7.561 -27.977 1.00 96.69 171 GLY A N 1
ATOM 1352 C CA . GLY A 1 171 ? 14.625 -8.366 -26.922 1.00 96.69 171 GLY A CA 1
ATOM 1353 C C . GLY A 1 171 ? 14.192 -7.911 -25.525 1.00 96.69 171 GLY A C 1
ATOM 1354 O O . GLY A 1 171 ? 13.665 -8.711 -24.756 1.00 96.69 171 GLY A O 1
ATOM 1355 N N . PHE A 1 172 ? 14.320 -6.613 -25.231 1.00 97.56 172 PHE A N 1
ATOM 1356 C CA . PHE A 1 172 ? 13.894 -6.053 -23.942 1.00 97.56 172 PHE A CA 1
ATOM 1357 C C . PHE A 1 172 ? 12.381 -6.116 -23.733 1.00 97.56 172 PHE A C 1
ATOM 1359 O O . PHE A 1 172 ? 11.940 -6.452 -22.637 1.00 97.56 172 PHE A O 1
ATOM 1366 N N . ILE A 1 173 ? 11.582 -5.832 -24.766 1.00 98.06 173 ILE A N 1
ATOM 1367 C CA . ILE A 1 173 ? 10.117 -5.931 -24.680 1.00 98.06 173 ILE A CA 1
ATOM 1368 C C . ILE A 1 173 ? 9.704 -7.354 -24.292 1.00 98.06 173 ILE A C 1
ATOM 1370 O O . ILE A 1 173 ? 8.906 -7.525 -23.375 1.00 98.06 173 ILE A O 1
ATOM 1374 N N . SER A 1 174 ? 10.296 -8.378 -24.916 1.00 96.81 174 SER A N 1
ATOM 1375 C CA . SER A 1 174 ? 9.968 -9.769 -24.599 1.00 96.81 174 SER A CA 1
ATOM 1376 C C . SER A 1 174 ? 10.304 -10.147 -23.152 1.00 96.81 174 SER A C 1
ATOM 1378 O O . SER A 1 174 ? 9.561 -10.920 -22.546 1.00 96.81 174 SER A O 1
ATOM 1380 N N . GLU A 1 175 ? 11.410 -9.650 -22.593 1.00 97.06 175 GLU A N 1
ATOM 1381 C CA . GLU A 1 175 ? 11.753 -9.876 -21.182 1.00 97.06 175 GLU A CA 1
ATOM 1382 C C . GLU A 1 175 ? 10.784 -9.144 -20.242 1.00 97.06 1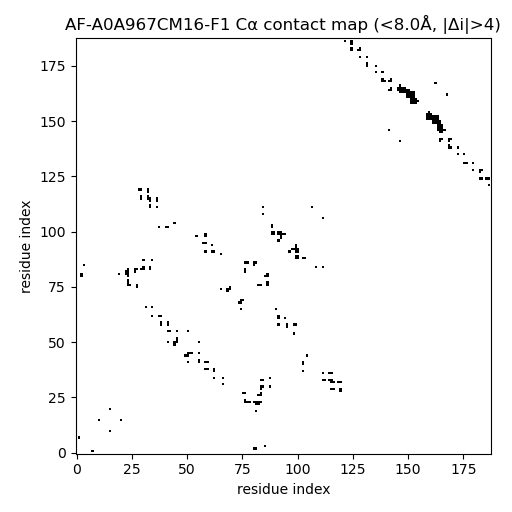75 GLU A C 1
ATOM 1384 O O . GLU A 1 175 ? 10.327 -9.701 -19.241 1.00 97.06 175 GLU A O 1
ATOM 1389 N N . LEU A 1 176 ? 10.426 -7.903 -20.579 1.00 97.50 176 LEU A N 1
ATOM 1390 C CA . LEU A 1 176 ? 9.485 -7.089 -19.813 1.00 97.50 176 LEU A CA 1
ATOM 1391 C C . LEU A 1 176 ? 8.077 -7.694 -19.797 1.00 97.50 176 LEU A C 1
ATOM 1393 O O . LEU A 1 176 ? 7.459 -7.754 -18.733 1.00 97.50 176 LEU A O 1
ATOM 1397 N N . ASP A 1 177 ? 7.606 -8.225 -20.925 1.00 94.88 177 ASP A N 1
ATOM 1398 C CA . ASP A 1 177 ? 6.333 -8.943 -21.003 1.00 94.88 177 ASP A CA 1
ATOM 1399 C C . ASP A 1 177 ? 6.318 -10.158 -20.069 1.00 94.88 177 ASP A C 1
ATOM 1401 O O . ASP A 1 177 ? 5.351 -10.372 -19.334 1.00 94.88 177 ASP A O 1
ATOM 1405 N N . GLN A 1 178 ? 7.398 -10.944 -20.026 1.00 94.88 178 GLN A N 1
ATOM 1406 C CA . GLN A 1 178 ? 7.505 -12.072 -19.093 1.00 94.88 178 GLN A CA 1
ATOM 1407 C C . GLN A 1 178 ? 7.484 -11.608 -17.631 1.00 94.88 178 GLN A C 1
ATOM 1409 O O . GLN A 1 178 ? 6.799 -12.210 -16.799 1.00 94.88 178 GLN A O 1
ATOM 1414 N N . ASN A 1 179 ? 8.186 -10.516 -17.315 1.00 94.56 179 ASN A N 1
ATOM 1415 C CA . ASN A 1 179 ? 8.178 -9.933 -15.975 1.00 94.56 179 ASN A CA 1
ATOM 1416 C C . ASN A 1 179 ? 6.771 -9.483 -15.567 1.00 94.56 179 ASN A C 1
ATOM 1418 O O . ASN A 1 179 ? 6.342 -9.774 -14.449 1.00 94.56 179 ASN A O 1
ATOM 1422 N N . LYS A 1 180 ? 6.016 -8.859 -16.478 1.00 93.00 180 LYS A N 1
ATOM 1423 C CA . LYS A 1 180 ? 4.623 -8.462 -16.241 1.00 93.00 180 LYS A CA 1
ATOM 1424 C C . LYS A 1 180 ? 3.738 -9.657 -15.885 1.00 93.00 180 LYS A C 1
ATOM 1426 O O . LYS A 1 180 ? 2.996 -9.596 -14.906 1.00 93.00 180 LYS A O 1
ATOM 1431 N N . HIS A 1 181 ? 3.849 -10.763 -16.624 1.00 92.06 181 HIS A N 1
ATOM 1432 C CA . HIS A 1 181 ? 3.109 -11.993 -16.310 1.00 92.06 181 HIS A CA 1
ATOM 1433 C C . HIS A 1 181 ? 3.452 -12.521 -14.914 1.00 92.06 181 HIS A C 1
ATOM 1435 O O . HIS A 1 181 ? 2.573 -12.963 -14.178 1.00 92.06 181 HIS A O 1
ATOM 1441 N N . ARG A 1 182 ? 4.724 -12.437 -14.520 1.00 93.12 182 ARG A N 1
ATOM 1442 C CA . ARG A 1 182 ? 5.177 -12.892 -13.205 1.00 93.12 182 ARG A CA 1
ATOM 1443 C C . ARG A 1 182 ? 4.651 -12.015 -12.070 1.00 93.12 182 ARG A C 1
ATOM 1445 O O . ARG A 1 182 ? 4.263 -12.542 -11.035 1.00 93.12 182 ARG A O 1
ATOM 1452 N N . VAL A 1 183 ? 4.576 -10.699 -12.274 1.00 93.25 183 VAL A N 1
ATOM 1453 C CA . VAL A 1 183 ? 3.932 -9.776 -11.322 1.00 93.25 183 VAL A CA 1
ATOM 1454 C C . VAL A 1 183 ? 2.435 -10.067 -11.207 1.00 93.25 183 VAL A C 1
ATOM 1456 O O . VAL A 1 183 ? 1.906 -10.075 -10.099 1.00 93.25 183 VAL A O 1
ATOM 1459 N N . ALA A 1 184 ? 1.757 -10.379 -12.316 1.00 88.88 184 ALA A N 1
ATOM 1460 C CA . ALA A 1 184 ? 0.349 -10.769 -12.285 1.00 88.88 184 ALA A CA 1
ATOM 1461 C C . ALA A 1 184 ? 0.113 -12.050 -11.461 1.00 88.88 184 ALA A C 1
ATOM 1463 O O . ALA A 1 184 ? -0.842 -12.103 -10.696 1.00 88.88 184 ALA A O 1
ATOM 1464 N N . GLN A 1 185 ? 1.014 -13.035 -11.540 1.00 90.12 185 GLN A N 1
ATOM 1465 C CA . GLN A 1 185 ? 0.939 -14.261 -10.730 1.00 90.12 185 GLN A CA 1
ATOM 1466 C C . GLN A 1 185 ? 1.098 -14.012 -9.225 1.00 90.12 185 GLN A C 1
ATOM 1468 O O . GLN A 1 185 ? 0.505 -14.728 -8.432 1.00 90.12 185 GLN A O 1
ATOM 1473 N N . LEU A 1 186 ? 1.874 -13.003 -8.809 1.00 87.31 186 LEU A N 1
ATOM 1474 C CA . LEU A 1 186 ? 2.020 -12.648 -7.387 1.00 87.31 186 LEU A CA 1
ATOM 1475 C C . LEU A 1 186 ? 0.737 -12.059 -6.780 1.00 87.31 186 LEU A C 1
ATOM 1477 O O . LEU A 1 186 ? 0.641 -11.904 -5.563 1.00 87.31 186 LEU A O 1
ATOM 1481 N N . ARG A 1 187 ? -0.215 -11.674 -7.633 1.00 79.94 187 ARG A N 1
ATOM 1482 C CA . ARG A 1 187 ? -1.470 -11.037 -7.245 1.00 79.94 187 ARG A CA 1
ATOM 1483 C C . ARG A 1 187 ? -2.564 -12.052 -6.898 1.00 79.94 187 ARG A C 1
ATOM 1485 O O . ARG A 1 187 ? -3.478 -11.694 -6.152 1.00 79.94 187 ARG A O 1
ATOM 1492 N N . GLU A 1 188 ? -2.480 -13.259 -7.459 1.00 72.62 188 GLU A N 1
ATOM 1493 C CA . GLU A 1 188 ? -3.371 -14.396 -7.176 1.00 72.62 188 GLU A CA 1
ATOM 1494 C C . GLU A 1 188 ? -3.081 -14.981 -5.781 1.00 72.62 188 GLU A C 1
ATOM 1496 O O . GLU A 1 188 ? -4.044 -15.130 -4.991 1.00 72.62 188 GLU A O 1
#

Mean predicted aligned error: 5.63 Å

Nearest PDB structures (foldseek):
  9ggi-assembly1_A  TM=9.536E-01  e=2.090E-09  Arabidopsis thaliana
  9ggj-assembly2_H  TM=9.346E-01  e=3.422E-09  Arabidopsis thaliana
  1u16-assembly1_A  TM=9.466E-01  e=5.022E-09  Anas platyrhynchos
  9ggj-assembly2_E  TM=9.501E-01  e=7.370E-09  Arabidopsis thaliana
  1hy0-assembly1_B  TM=9.466E-01  e=1.502E-08  Anas platyrhynchos

Foldseek 3Di:
DAAPPRPPDDDDPVVCCVPFQCQQVVQQLLLVLLLVVLLVLLVVCCVVVVADPVLNVLQNVQSVVVVVCSVVVVDGRDSPHRHSNSSQLVSQCVVPPVSSVSSCPPHDPVVSVVRSVLVSLLVVLVVLLVVLVVVLVVLVVQCVVFFPAKDFDDDPNDGDDIDGSNVVSVVVNVVSVVVSVVSVVVND